Protein AF-A0A8S8YXC1-F1 (afdb_monomer)

pLDDT: mean 85.03, std 10.61, range [34.72, 96.75]

Secondary structure (DSSP, 8-state):
-THHHHHHHHHHHHHHHHHHHHIIIIIHHHHHHHHHHHH----TT----HHHHHHHHHHHHHHHHHHHHHHHHHHHHS-HHHHHTT--S-----HHHHHHHTTS-HHHHHHHHHHHTSHHHHHHHHHHHHHHHHHHHHHHHHHHHHHHHHH-S----SEEEE--TT-HHHHHHHHHHHT-EEEEEEEEEEEETT---EEEEEEES---SSTTSSS---EEEE-PPPTT-SS-EEEEEHHHHHHHT--TT-EEEEEETTEEEEEEEEEEE---SS-EEEEEHHHHHHHHT---SEEEEE-----

Mean predicted aligned error: 13.14 Å

Radius of gyration: 33.7 Å; Cα contacts (8 Å, |Δi|>4): 412; chains: 1; bounding box: 75×50×88 Å

Sequence (303 aa):
MPGFILAPVAIGLVGSAIGIILGTAFGGPAMVAMYEDIIGIPAIGFSTEPSLILQNLGIAMVVVLIAGIKPAYEASTIQPLDILRGQNEVRLSSRGIQRLTSRLPTTVGLTVRSSVRKPMRLVFTFFAVGLSMLIFGTMSMMMDSMGNLVSGANQNWDAQVNVPFGGEGEVIEWAEENGADFETMLVFPGNAEGDTRQFLAYGLDVISTGDDAMIPIDLSEGQLPTLGADTPNVLVDEGTMLFLEWEVGQKQTVMFGPFSLEVEISGVTSGEVTRTIYFHRSDLSDAIGLEATSVLLTLARGN

Nearest PDB structures (foldseek):
  5udf-assembly1_B  TM=7.410E-01  e=3.995E-07  Acinetobacter baumannii
  5udf-assembly1_C  TM=7.264E-01  e=2.196E-06  Acinetobacter baumannii
  5udf-assembly1_D  TM=6.898E-01  e=2.066E-06  Acinetobacter baumannii
  7wvr-assembly1_A  TM=5.574E-01  e=1.334E-01  Evansstolkia leycettana
  8ooi-assembly1_A  TM=4.677E-01  e=7.792E-01  Homo sapiens

Solvent-accessible surface area (backbone atoms only — not comparable to full-atom values): 16994 Å² total; per-residue (Å²): 120,68,68,57,55,49,53,29,49,53,54,32,51,55,53,43,52,52,49,50,51,48,39,63,72,46,48,50,57,52,53,50,54,52,49,28,70,74,69,70,55,83,79,85,77,88,72,85,60,67,66,59,55,52,51,53,47,52,53,51,42,52,52,34,41,53,65,39,37,50,59,52,53,57,61,71,70,60,57,73,68,54,62,75,64,69,59,79,63,73,79,76,76,47,71,63,59,55,62,67,32,70,80,43,60,70,71,59,27,52,50,55,57,59,48,60,63,42,50,71,62,48,50,52,53,51,49,53,51,51,51,51,52,47,52,51,52,52,50,53,52,49,50,53,55,45,46,58,65,72,64,45,65,78,61,60,49,74,45,75,47,79,34,58,85,86,45,57,62,66,55,50,53,52,29,61,76,67,65,26,53,73,49,58,28,28,69,46,70,26,25,46,69,96,49,87,62,70,29,40,34,36,13,31,79,54,86,33,72,47,93,87,13,52,61,33,47,51,73,73,45,77,47,82,60,59,87,88,44,100,53,45,28,25,36,34,21,57,64,47,32,65,75,69,72,56,56,77,75,40,75,46,50,38,29,48,85,94,35,74,46,67,34,29,28,35,19,30,31,55,84,71,92,60,50,38,34,42,35,47,23,68,63,50,18,73,63,74,75,50,81,40,34,30,39,38,27,34,67,64,77,78,130

Foldseek 3Di:
DVVLQVVLQVVLVVVLVVVLCCCVVPVQVVVQVVCCVVVVDHDPDDDDDVVVSVVVSVVSSVVSNCVRNVVVVVVVPDDPVCVVVVPPQPPPPPVVLVVVLVPDPPVVSVVSVVLVSCVVVNVVVCVVVVVVVVVVVVVVVVVVVVCCLVCFQPALFDDKDFADFPRVVVVVVVCVVQVKDKWFKAWAWKDFVPDPDIFIEIATQDAACDSPGSGHFAFPDFDDWDPPDPAWEKEWEPVCCVVVVHDQQDWTWMGRPPWIGIYGHRGYTPRDPTTYMYTHQVRVCVGPVTNGRMMTIHHDPDD

Structure (mmCIF, N/CA/C/O backbone):
data_AF-A0A8S8YXC1-F1
#
_entry.id   AF-A0A8S8YXC1-F1
#
loop_
_atom_site.group_PDB
_atom_site.id
_atom_site.type_symbol
_atom_site.label_atom_id
_atom_site.label_alt_id
_atom_site.label_comp_id
_atom_site.label_asym_id
_atom_site.label_entity_id
_atom_site.label_seq_id
_atom_site.pdbx_PDB_ins_code
_atom_site.Cartn_x
_atom_site.Cartn_y
_atom_site.Cartn_z
_atom_site.occupancy
_atom_site.B_iso_or_equiv
_atom_site.auth_seq_id
_atom_site.auth_comp_id
_atom_site.auth_asym_id
_atom_site.auth_atom_id
_atom_site.pdbx_PDB_model_num
ATOM 1 N N . MET A 1 1 ? 19.234 16.628 -54.706 1.00 55.28 1 MET A N 1
ATOM 2 C CA . MET A 1 1 ? 18.521 17.011 -53.467 1.00 55.28 1 MET A CA 1
ATOM 3 C C . MET A 1 1 ? 17.188 16.282 -53.237 1.00 55.28 1 MET A C 1
ATOM 5 O O . MET A 1 1 ? 17.043 15.784 -52.130 1.00 55.28 1 MET A O 1
ATOM 9 N N . PRO A 1 2 ? 16.238 16.134 -54.191 1.00 63.22 2 PRO A N 1
ATOM 10 C CA . PRO A 1 2 ? 14.901 15.596 -53.869 1.00 63.22 2 PRO A CA 1
ATOM 11 C C . PRO A 1 2 ? 14.879 14.108 -53.465 1.00 63.22 2 PRO A C 1
ATOM 13 O O . PRO A 1 2 ? 14.105 13.724 -52.593 1.00 63.22 2 PRO A O 1
ATOM 16 N N . GLY A 1 3 ? 15.769 13.276 -54.019 1.00 65.50 3 GLY A N 1
ATOM 17 C CA . GLY A 1 3 ? 15.809 11.838 -53.707 1.00 65.50 3 GLY A CA 1
ATOM 18 C C . GLY A 1 3 ? 16.153 11.498 -52.248 1.00 65.50 3 GLY A C 1
ATOM 19 O O . GLY A 1 3 ? 15.691 10.482 -51.739 1.00 65.50 3 GLY A O 1
ATOM 20 N N . PHE A 1 4 ? 16.900 12.364 -51.551 1.00 72.75 4 PHE A N 1
ATOM 21 C CA . PHE A 1 4 ? 17.319 12.131 -50.161 1.00 72.75 4 PHE A CA 1
ATOM 22 C C . PHE A 1 4 ? 16.195 12.328 -49.137 1.00 72.75 4 PHE A C 1
ATOM 24 O O . PHE A 1 4 ? 16.273 11.788 -48.041 1.00 72.75 4 PHE A O 1
ATOM 31 N N . ILE A 1 5 ? 15.149 13.075 -49.496 1.00 78.88 5 ILE A N 1
ATOM 32 C CA . ILE A 1 5 ? 13.961 13.277 -48.654 1.00 78.88 5 ILE A CA 1
ATOM 33 C C . ILE A 1 5 ? 12.855 12.302 -49.071 1.00 78.88 5 ILE A C 1
ATOM 35 O O . ILE A 1 5 ? 12.144 11.770 -48.223 1.00 78.88 5 ILE A O 1
ATOM 39 N N . LEU A 1 6 ? 12.744 12.004 -50.370 1.00 84.25 6 LEU A N 1
ATOM 40 C CA . LEU A 1 6 ? 11.699 11.128 -50.898 1.00 84.25 6 LEU A CA 1
ATOM 41 C C . LEU A 1 6 ? 11.817 9.682 -50.384 1.00 84.25 6 LEU A C 1
ATOM 43 O O . LEU A 1 6 ? 10.805 9.065 -50.058 1.00 84.25 6 LEU A O 1
ATOM 47 N N . ALA A 1 7 ? 13.039 9.144 -50.286 1.00 84.44 7 ALA A N 1
ATOM 48 C CA . ALA A 1 7 ? 13.247 7.760 -49.861 1.00 84.44 7 ALA A CA 1
ATOM 49 C C . ALA A 1 7 ? 12.875 7.510 -48.380 1.00 84.44 7 ALA A C 1
ATOM 51 O O . ALA A 1 7 ? 12.108 6.579 -48.130 1.00 84.44 7 ALA A O 1
ATOM 52 N N . PRO A 1 8 ? 13.306 8.333 -47.399 1.00 86.50 8 PRO A N 1
ATOM 53 C CA . PRO A 1 8 ? 12.852 8.195 -46.012 1.00 86.50 8 PRO A CA 1
ATOM 54 C C . PRO A 1 8 ? 11.341 8.377 -45.847 1.00 86.50 8 PRO A C 1
ATOM 56 O O . PRO A 1 8 ? 10.731 7.661 -45.061 1.00 86.50 8 PRO A O 1
ATOM 59 N N . VAL A 1 9 ? 10.717 9.281 -46.612 1.00 88.38 9 VAL A N 1
ATOM 60 C CA . VAL A 1 9 ? 9.255 9.466 -46.585 1.00 88.38 9 VAL A CA 1
ATOM 61 C C . VAL A 1 9 ? 8.533 8.211 -47.069 1.00 88.38 9 VAL A C 1
ATOM 63 O O . VAL A 1 9 ? 7.617 7.744 -46.400 1.00 88.38 9 VAL A O 1
ATOM 66 N N . ALA A 1 10 ? 8.953 7.637 -48.199 1.00 89.62 10 ALA A N 1
ATOM 67 C CA . ALA A 1 10 ? 8.334 6.428 -48.737 1.00 89.62 10 ALA A CA 1
ATOM 68 C C . ALA A 1 10 ? 8.479 5.236 -47.776 1.00 89.62 10 ALA A C 1
ATOM 70 O O . ALA A 1 10 ? 7.501 4.544 -47.496 1.00 89.62 10 ALA A O 1
ATOM 71 N N . ILE A 1 11 ? 9.678 5.032 -47.222 1.00 87.44 11 ILE A N 1
ATOM 72 C CA . ILE A 1 11 ? 9.943 3.965 -46.247 1.00 87.44 11 ILE A CA 1
ATOM 73 C C . ILE A 1 11 ? 9.129 4.189 -44.965 1.00 87.44 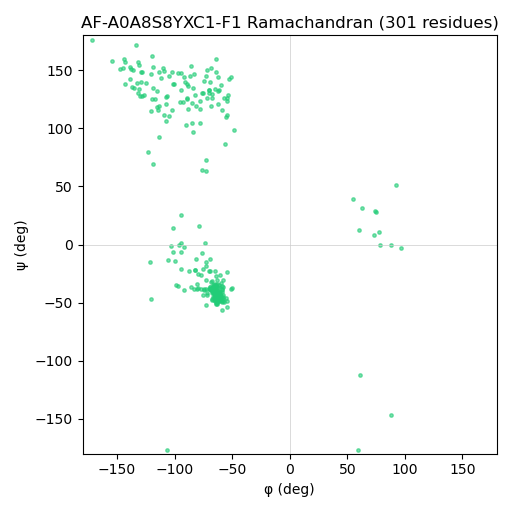11 ILE A C 1
ATOM 75 O O . ILE A 1 11 ? 8.523 3.249 -44.454 1.00 87.44 11 ILE A O 1
ATOM 79 N N . GLY A 1 12 ? 9.075 5.428 -44.470 1.00 89.44 12 GLY A N 1
ATOM 80 C CA . GLY A 1 12 ? 8.319 5.794 -43.274 1.00 89.44 12 GLY A CA 1
ATOM 81 C C . GLY A 1 12 ? 6.818 5.576 -43.434 1.00 89.44 12 GLY A C 1
ATOM 82 O O . GLY A 1 12 ? 6.195 5.010 -42.540 1.00 89.44 12 GLY A O 1
ATOM 83 N N . LEU A 1 13 ? 6.244 5.944 -44.583 1.00 90.50 13 LEU A N 1
ATOM 84 C CA . LEU A 1 13 ? 4.822 5.737 -44.868 1.00 90.50 13 LEU A CA 1
ATOM 85 C C . LEU A 1 13 ? 4.464 4.254 -44.948 1.00 90.50 13 LEU A C 1
ATOM 87 O O . LEU A 1 13 ? 3.493 3.830 -44.328 1.00 90.50 13 LEU A O 1
ATOM 91 N N . VAL A 1 14 ? 5.260 3.456 -45.665 1.00 92.75 14 VAL A N 1
ATOM 92 C CA . VAL A 1 14 ? 5.020 2.009 -45.783 1.00 92.75 14 VAL A CA 1
ATOM 93 C C . VAL A 1 14 ? 5.174 1.323 -44.425 1.00 92.75 14 VAL A C 1
ATOM 95 O O . VAL A 1 14 ? 4.303 0.554 -44.024 1.00 92.75 14 VAL A O 1
ATOM 98 N N . GLY A 1 15 ? 6.241 1.634 -43.685 1.00 89.62 15 GLY A N 1
ATOM 99 C CA . GLY A 1 15 ? 6.476 1.070 -42.356 1.00 89.62 15 GLY A CA 1
ATOM 100 C C . GLY A 1 15 ? 5.388 1.453 -41.353 1.00 89.62 15 GLY A C 1
ATOM 101 O O . GLY A 1 15 ? 4.902 0.596 -40.620 1.00 89.62 15 GLY A O 1
ATOM 102 N N . SER A 1 16 ? 4.951 2.714 -41.363 1.00 90.50 16 SER A N 1
ATOM 103 C CA . SER A 1 16 ? 3.891 3.191 -40.469 1.00 90.50 16 SER A CA 1
ATOM 104 C C . SER A 1 16 ? 2.534 2.588 -40.825 1.00 90.50 16 SER A C 1
ATOM 106 O O . SER A 1 16 ? 1.796 2.212 -39.924 1.00 90.50 16 SER A O 1
ATOM 108 N N . ALA A 1 17 ? 2.211 2.424 -42.113 1.00 90.31 17 ALA A N 1
ATOM 109 C CA . ALA A 1 17 ? 0.975 1.763 -42.534 1.00 90.31 17 ALA A CA 1
ATOM 110 C C . ALA A 1 17 ? 0.911 0.313 -42.032 1.00 90.31 17 ALA A C 1
ATOM 112 O O . ALA A 1 17 ? -0.095 -0.097 -41.455 1.00 90.31 17 ALA A O 1
ATOM 113 N N . ILE A 1 18 ? 2.006 -0.440 -42.179 1.00 92.44 18 ILE A N 1
ATOM 114 C CA . ILE A 1 18 ? 2.108 -1.809 -41.656 1.00 92.44 18 ILE A CA 1
ATOM 115 C C . ILE A 1 18 ? 2.006 -1.809 -40.125 1.00 92.44 18 ILE A C 1
ATOM 117 O O . ILE A 1 18 ? 1.263 -2.610 -39.561 1.00 92.44 18 ILE A O 1
ATOM 121 N N . GLY A 1 19 ? 2.710 -0.896 -39.451 1.00 89.56 19 GLY A N 1
ATOM 122 C CA . GLY A 1 19 ? 2.688 -0.775 -37.993 1.00 89.56 19 GLY A CA 1
ATOM 123 C C . GLY A 1 19 ? 1.302 -0.451 -37.436 1.00 89.56 19 GLY A C 1
ATOM 124 O O . GLY A 1 19 ? 0.896 -1.052 -36.446 1.00 89.56 19 GLY A O 1
ATOM 125 N N . ILE A 1 20 ? 0.548 0.434 -38.094 1.00 90.31 20 ILE A N 1
ATOM 126 C CA . ILE A 1 20 ? -0.833 0.758 -37.713 1.00 90.31 20 ILE A CA 1
ATOM 127 C C . ILE A 1 20 ? -1.719 -0.472 -37.863 1.00 90.31 20 ILE A C 1
ATOM 129 O O . ILE A 1 20 ? -2.438 -0.793 -36.927 1.00 90.31 20 ILE A O 1
ATOM 133 N N . ILE A 1 21 ? -1.643 -1.177 -38.996 1.00 89.81 21 ILE A N 1
ATOM 134 C CA . ILE A 1 21 ? -2.453 -2.380 -39.232 1.00 89.81 21 ILE A CA 1
ATOM 135 C C . ILE A 1 21 ? -2.164 -3.438 -38.165 1.00 89.81 21 ILE A C 1
ATOM 137 O O . ILE A 1 21 ? -3.092 -3.972 -37.568 1.00 89.81 21 ILE A O 1
ATOM 141 N N . LEU A 1 22 ? -0.890 -3.724 -37.888 1.00 90.00 22 LEU A N 1
ATOM 142 C CA . LEU A 1 22 ? -0.521 -4.712 -36.873 1.00 90.00 22 LEU A CA 1
ATOM 143 C C . LEU A 1 22 ? -0.912 -4.261 -35.459 1.00 90.00 22 LEU A C 1
ATOM 145 O O . LEU A 1 22 ? -1.397 -5.066 -34.665 1.00 90.00 22 LEU A O 1
ATOM 149 N N . GLY A 1 23 ? -0.738 -2.976 -35.153 1.00 86.88 23 GLY A N 1
ATOM 150 C CA . GLY A 1 23 ? -1.069 -2.399 -33.855 1.00 86.88 23 GLY A CA 1
ATOM 151 C C . GLY A 1 23 ? -2.567 -2.411 -33.563 1.00 86.88 23 GLY A C 1
ATOM 152 O O . GLY A 1 23 ? -2.960 -2.804 -32.471 1.00 86.88 23 GLY A O 1
ATOM 153 N N . THR A 1 24 ? -3.411 -2.033 -34.524 1.00 85.19 24 THR A N 1
ATOM 154 C CA . THR A 1 24 ? -4.868 -1.981 -34.325 1.00 85.19 24 THR A CA 1
ATOM 155 C C . THR A 1 24 ? -5.528 -3.348 -34.450 1.00 85.19 24 THR A C 1
ATOM 157 O O . THR A 1 24 ? -6.436 -3.647 -33.680 1.00 85.19 24 THR A O 1
ATOM 160 N N . ALA A 1 25 ? -5.080 -4.189 -35.388 1.00 85.62 25 ALA A N 1
ATOM 161 C CA . ALA A 1 25 ? -5.719 -5.477 -35.643 1.00 85.62 25 ALA A CA 1
ATOM 162 C C . ALA A 1 25 ? -5.297 -6.568 -34.651 1.00 85.62 25 ALA A C 1
ATOM 164 O O . ALA A 1 25 ? -6.108 -7.429 -34.327 1.00 85.62 25 ALA A O 1
ATOM 165 N N . PHE A 1 26 ? -4.046 -6.543 -34.174 1.00 87.00 26 PHE A N 1
ATOM 166 C CA . PHE A 1 26 ? -3.508 -7.591 -33.298 1.00 87.00 26 PHE A CA 1
ATOM 167 C C . PHE A 1 26 ? -3.041 -7.049 -31.949 1.00 87.00 26 PHE A C 1
ATOM 169 O O . PHE A 1 26 ? -3.391 -7.616 -30.920 1.00 87.00 26 PHE A O 1
ATOM 176 N N . GLY A 1 27 ? -2.275 -5.954 -31.938 1.00 84.25 27 GLY A N 1
ATOM 177 C CA . GLY A 1 27 ? -1.674 -5.422 -30.710 1.00 84.25 27 GLY A CA 1
ATOM 178 C C . GLY A 1 27 ? -2.706 -4.972 -29.676 1.00 84.25 27 GLY A C 1
ATOM 179 O O . GLY A 1 27 ? -2.662 -5.402 -28.529 1.00 84.25 27 GLY A O 1
ATOM 180 N N . GLY A 1 28 ? -3.659 -4.139 -30.091 1.00 83.75 28 GLY A N 1
ATOM 181 C CA . GLY A 1 28 ? -4.726 -3.628 -29.234 1.00 83.75 28 GLY A CA 1
ATOM 182 C C . GLY A 1 28 ? -5.586 -4.739 -28.622 1.00 83.75 28 GLY A C 1
ATOM 183 O O . GLY A 1 28 ? -5.640 -4.835 -27.397 1.00 83.75 28 GLY A O 1
ATOM 184 N N . PRO A 1 29 ? -6.195 -5.619 -29.440 1.00 85.50 29 PRO A N 1
ATOM 185 C CA . PRO A 1 29 ? -6.999 -6.729 -28.933 1.00 85.50 29 PRO A CA 1
ATOM 186 C C . PRO A 1 29 ? -6.221 -7.688 -28.024 1.00 85.50 29 PRO A C 1
ATOM 188 O O . PRO A 1 29 ? -6.759 -8.129 -27.015 1.00 85.50 29 PRO A O 1
ATOM 191 N N . ALA A 1 30 ? -4.952 -7.979 -28.334 1.00 86.56 30 ALA A N 1
ATOM 192 C CA . ALA A 1 30 ? -4.127 -8.856 -27.502 1.00 86.56 30 ALA A CA 1
ATOM 193 C C . ALA A 1 30 ? -3.829 -8.249 -26.123 1.00 86.56 30 ALA A C 1
ATOM 195 O O . ALA A 1 30 ? -3.874 -8.959 -25.122 1.00 86.56 30 ALA A O 1
ATOM 196 N N . MET A 1 31 ? -3.557 -6.941 -26.058 1.00 83.88 31 MET A N 1
ATOM 197 C CA . MET A 1 31 ? -3.341 -6.255 -24.782 1.00 83.88 31 MET A CA 1
ATOM 198 C C . MET A 1 31 ? -4.609 -6.243 -23.932 1.00 83.88 31 MET A C 1
ATOM 200 O O . MET A 1 31 ? -4.533 -6.492 -22.735 1.00 83.88 31 MET A O 1
ATOM 204 N N . VAL A 1 32 ? -5.771 -5.993 -24.540 1.00 85.00 32 VAL A N 1
ATOM 205 C CA . VAL A 1 32 ? -7.051 -6.041 -23.821 1.00 85.00 32 VAL A CA 1
ATOM 206 C C . VAL A 1 32 ? -7.319 -7.440 -23.284 1.00 85.00 32 VAL A C 1
ATOM 208 O O . VAL A 1 32 ? -7.588 -7.569 -22.099 1.00 85.00 32 VAL A O 1
ATOM 211 N N . ALA A 1 33 ? -7.152 -8.477 -24.106 1.00 85.31 33 ALA A N 1
ATOM 212 C CA . ALA A 1 33 ? -7.335 -9.860 -23.670 1.00 85.31 33 ALA A CA 1
ATOM 213 C C . ALA A 1 33 ? -6.402 -10.234 -22.503 1.00 85.31 33 ALA A C 1
ATOM 215 O O . ALA A 1 33 ? -6.823 -10.899 -21.564 1.00 85.31 33 ALA A O 1
ATOM 216 N N . MET A 1 34 ? -5.149 -9.767 -22.527 1.00 85.44 34 MET A N 1
ATOM 217 C CA . MET A 1 34 ? -4.217 -9.953 -21.411 1.00 85.44 34 MET A CA 1
ATOM 218 C C . MET A 1 34 ? -4.702 -9.253 -20.132 1.00 85.44 34 MET A C 1
ATOM 220 O O . MET A 1 34 ? -4.611 -9.826 -19.051 1.00 85.44 34 MET A O 1
ATOM 224 N N . TYR A 1 35 ? -5.213 -8.023 -20.231 1.00 80.56 35 TYR A N 1
ATOM 225 C CA . TYR A 1 35 ? -5.754 -7.311 -19.069 1.00 80.56 35 TYR A CA 1
ATOM 226 C C . TYR A 1 35 ? -7.035 -7.954 -18.531 1.00 80.56 35 TYR A C 1
ATOM 228 O O . TYR A 1 35 ? -7.199 -8.022 -17.317 1.00 80.56 35 TYR A O 1
ATOM 236 N N . GLU A 1 36 ? -7.916 -8.439 -19.406 1.00 85.19 36 GLU A N 1
ATOM 237 C CA . GLU A 1 36 ? -9.127 -9.169 -19.018 1.00 85.19 36 GLU A CA 1
ATOM 238 C C . GLU A 1 36 ? -8.790 -10.452 -18.252 1.00 85.19 36 GLU A C 1
ATOM 240 O O . GLU A 1 36 ? -9.428 -10.730 -17.241 1.00 85.19 36 GLU A O 1
ATOM 245 N N . ASP A 1 37 ? -7.765 -11.192 -18.686 1.00 84.88 37 ASP A N 1
ATOM 246 C CA . ASP A 1 37 ? -7.301 -12.416 -18.019 1.00 84.88 37 ASP A CA 1
ATOM 247 C C . ASP A 1 37 ? -6.712 -12.131 -16.627 1.00 84.88 37 ASP A C 1
ATOM 249 O O . ASP A 1 37 ? -6.978 -12.851 -15.669 1.00 84.88 37 ASP A O 1
ATOM 253 N N . ILE A 1 38 ? -5.956 -11.037 -16.488 1.00 78.88 38 ILE A N 1
ATOM 254 C CA . ILE A 1 38 ? -5.323 -10.660 -15.214 1.00 78.88 38 ILE A CA 1
ATOM 255 C C . ILE A 1 38 ? -6.334 -10.069 -14.221 1.00 78.88 38 ILE A C 1
ATOM 257 O O . ILE A 1 38 ? -6.269 -10.365 -13.031 1.00 78.88 38 ILE A O 1
ATOM 261 N N . ILE A 1 39 ? -7.227 -9.189 -14.682 1.00 77.69 39 ILE A N 1
ATOM 262 C CA . ILE A 1 39 ? -8.118 -8.397 -13.815 1.00 77.69 39 ILE A CA 1
ATOM 263 C C . ILE A 1 39 ? -9.488 -9.074 -13.636 1.00 77.69 39 ILE A C 1
ATOM 265 O O . ILE A 1 39 ? -10.199 -8.780 -12.678 1.00 77.69 39 ILE A O 1
ATOM 269 N N . GLY A 1 40 ? -9.886 -9.977 -14.537 1.00 74.31 40 GLY A N 1
ATOM 270 C CA . GLY A 1 40 ? -11.167 -10.691 -14.473 1.00 74.31 40 GLY A CA 1
ATOM 271 C C . GLY A 1 40 ? -12.395 -9.835 -14.813 1.00 74.31 40 GLY A C 1
ATOM 272 O O . GLY A 1 40 ? -13.526 -10.294 -14.655 1.00 74.31 40 GLY A O 1
ATOM 273 N N . ILE A 1 41 ? -12.199 -8.597 -15.283 1.00 76.94 41 ILE A N 1
ATOM 274 C CA . ILE A 1 41 ? -13.273 -7.676 -15.677 1.00 76.94 41 ILE A CA 1
ATOM 275 C C . ILE A 1 41 ? -13.295 -7.563 -17.210 1.00 76.94 41 ILE A C 1
ATOM 277 O O . ILE A 1 41 ? -12.296 -7.127 -17.786 1.00 76.94 41 ILE A O 1
ATOM 281 N N . PRO A 1 42 ? -14.413 -7.897 -17.886 1.00 76.56 42 PRO A N 1
ATOM 282 C CA . PRO A 1 42 ? -14.503 -7.819 -19.342 1.00 76.56 42 PRO A CA 1
ATOM 283 C C . PRO A 1 42 ? -14.524 -6.362 -19.827 1.00 76.56 42 PRO A C 1
ATOM 285 O O . PRO A 1 42 ? -15.327 -5.546 -19.362 1.00 76.56 42 PRO A O 1
ATOM 288 N N . ALA A 1 43 ? -13.681 -6.029 -20.805 1.00 70.31 43 ALA A N 1
ATOM 289 C CA . ALA A 1 43 ? -13.602 -4.699 -21.393 1.00 70.31 43 ALA A CA 1
ATOM 290 C C . ALA A 1 43 ? -14.667 -4.542 -22.489 1.00 70.31 43 ALA A C 1
ATOM 292 O O . ALA A 1 43 ? -14.496 -4.912 -23.653 1.00 70.31 43 ALA A O 1
ATOM 293 N N . ILE A 1 44 ? -15.806 -3.955 -22.127 1.00 71.56 44 ILE A N 1
ATOM 294 C CA . ILE A 1 44 ? -16.891 -3.703 -23.077 1.00 71.56 44 ILE A CA 1
ATOM 295 C C . ILE A 1 44 ? -16.544 -2.474 -23.932 1.00 71.56 44 ILE A C 1
ATOM 297 O O . ILE A 1 44 ? -16.462 -1.359 -23.425 1.00 71.56 44 ILE A O 1
ATOM 301 N N . GLY A 1 45 ? -16.395 -2.670 -25.246 1.00 67.31 45 GLY A N 1
ATOM 302 C CA . GLY A 1 45 ? -16.288 -1.570 -26.214 1.00 67.31 45 GLY A CA 1
ATOM 303 C C . GLY A 1 45 ? -14.862 -1.112 -26.531 1.00 67.31 45 GLY A C 1
ATOM 304 O O . GLY A 1 45 ? -14.583 0.085 -26.512 1.00 67.31 45 GLY A O 1
ATOM 305 N N . PHE A 1 46 ? -13.962 -2.040 -26.876 1.00 70.94 46 PHE A N 1
ATOM 306 C CA . PHE A 1 46 ? -12.634 -1.675 -27.373 1.00 70.94 46 PHE A CA 1
ATOM 307 C C . PHE A 1 46 ? -12.726 -0.817 -28.644 1.00 70.94 46 PHE A C 1
ATOM 309 O O . PHE A 1 46 ? -13.153 -1.276 -29.706 1.00 70.94 46 PHE A O 1
ATOM 316 N N . SER A 1 47 ? -12.266 0.427 -28.546 1.00 76.38 47 SER A N 1
ATOM 317 C CA . SER A 1 47 ? -12.075 1.313 -29.689 1.00 76.38 47 SER A CA 1
ATOM 318 C C . SER A 1 47 ? -10.683 1.918 -29.634 1.00 76.38 47 SER A C 1
ATOM 320 O O . SER A 1 47 ? -10.298 2.504 -28.623 1.00 76.38 47 SER A O 1
ATOM 322 N N . THR A 1 48 ? -9.926 1.812 -30.724 1.00 78.88 48 THR A N 1
ATOM 323 C CA . THR A 1 48 ? -8.666 2.549 -30.842 1.00 78.88 48 THR A CA 1
ATOM 324 C C . THR A 1 48 ? -8.960 3.979 -31.273 1.00 78.88 48 THR A C 1
ATOM 326 O O . THR A 1 48 ? -9.517 4.201 -32.349 1.00 78.88 48 THR A O 1
ATOM 329 N N . GLU A 1 49 ? -8.583 4.952 -30.446 1.00 85.31 49 GLU A N 1
ATOM 330 C CA . GLU A 1 49 ? -8.830 6.359 -30.745 1.00 85.31 49 GLU A CA 1
ATOM 331 C C . GLU A 1 49 ? -7.985 6.824 -31.952 1.00 85.31 49 GLU A C 1
ATOM 333 O O . GLU A 1 49 ? -6.755 6.678 -31.940 1.00 85.31 49 GLU A O 1
ATOM 338 N N . PRO A 1 50 ? -8.594 7.404 -33.008 1.00 86.75 50 PRO A N 1
ATOM 339 C CA . PRO A 1 50 ? -7.857 7.838 -34.198 1.00 86.75 50 PRO A CA 1
ATOM 340 C C . PRO A 1 50 ? -6.787 8.905 -33.919 1.00 86.75 50 PRO A C 1
ATOM 342 O O . PRO A 1 50 ? -5.799 8.996 -34.650 1.00 86.75 50 PRO A O 1
ATOM 345 N N . SER A 1 51 ? -6.967 9.698 -32.858 1.00 89.50 51 SER A N 1
ATOM 346 C CA . SER A 1 51 ? -6.024 10.729 -32.407 1.00 89.50 51 SER A CA 1
ATOM 347 C C . SER A 1 51 ? -4.662 10.127 -32.034 1.00 89.50 51 SER A C 1
ATOM 349 O O . SER A 1 51 ? -3.626 10.601 -32.507 1.00 89.50 51 SER A O 1
ATOM 351 N N . LEU A 1 52 ? -4.659 9.023 -31.280 1.00 87.81 52 LEU A N 1
ATOM 352 C CA . LEU A 1 52 ? -3.454 8.307 -30.850 1.00 87.81 52 LEU A CA 1
ATOM 353 C C . LEU A 1 52 ? -2.719 7.662 -32.027 1.00 87.81 52 LEU A C 1
ATOM 355 O O . LEU A 1 52 ? -1.489 7.697 -32.096 1.00 87.81 52 LEU A O 1
ATOM 359 N N . ILE A 1 53 ? -3.465 7.116 -32.992 1.00 89.56 53 ILE A N 1
ATOM 360 C CA . ILE A 1 53 ? -2.892 6.547 -34.220 1.00 89.56 53 ILE A CA 1
ATOM 361 C C . ILE A 1 53 ? -2.148 7.634 -35.002 1.00 89.56 53 ILE A C 1
ATOM 363 O O . ILE A 1 53 ? -1.006 7.432 -35.423 1.00 89.56 53 ILE A O 1
ATOM 367 N N . LEU A 1 54 ? -2.776 8.800 -35.176 1.00 91.25 54 LEU A N 1
ATOM 368 C CA . LEU A 1 54 ? -2.190 9.908 -35.926 1.00 91.25 54 LEU A CA 1
ATOM 369 C C . LEU A 1 54 ? -0.968 10.501 -35.213 1.00 91.25 54 LEU A C 1
ATOM 371 O O . LEU A 1 54 ? 0.028 10.821 -35.865 1.00 91.25 54 LEU A O 1
ATOM 375 N N . GLN A 1 55 ? -1.009 10.598 -33.883 1.00 91.44 55 GLN A N 1
ATOM 376 C CA . GLN A 1 55 ? 0.127 11.037 -33.074 1.00 91.44 55 GLN A CA 1
ATOM 377 C C . GLN A 1 55 ? 1.316 10.076 -33.206 1.00 91.44 55 GLN A C 1
ATOM 379 O O . GLN A 1 55 ? 2.434 10.520 -33.476 1.00 91.44 55 GLN A O 1
ATOM 384 N N . ASN A 1 56 ? 1.078 8.766 -33.093 1.00 89.00 56 ASN A N 1
ATOM 385 C CA . ASN A 1 56 ? 2.118 7.749 -33.263 1.00 89.00 56 ASN A CA 1
ATOM 386 C C . ASN A 1 56 ? 2.717 7.772 -34.672 1.00 89.00 56 ASN A C 1
ATOM 388 O O . ASN A 1 56 ? 3.938 7.703 -34.820 1.00 89.00 56 ASN A O 1
ATOM 392 N N . LEU A 1 57 ? 1.884 7.937 -35.703 1.00 91.75 57 LEU A N 1
ATOM 393 C CA . LEU A 1 57 ? 2.350 8.113 -37.077 1.00 91.75 57 LEU A CA 1
ATOM 394 C C . LEU A 1 57 ? 3.225 9.366 -37.215 1.00 91.75 57 LEU A C 1
ATOM 396 O O . LEU A 1 57 ? 4.290 9.304 -37.827 1.00 91.75 57 LEU A O 1
ATOM 400 N N . GLY A 1 58 ? 2.827 10.487 -36.611 1.00 92.00 58 GLY A N 1
ATOM 401 C CA . GLY A 1 58 ? 3.619 11.717 -36.599 1.00 92.00 58 GLY A CA 1
ATOM 402 C C . GLY A 1 58 ? 5.001 11.519 -35.972 1.00 92.00 58 GLY A C 1
ATOM 403 O O . GLY A 1 58 ? 6.013 11.869 -36.582 1.00 92.00 58 GLY A O 1
ATOM 404 N N . ILE A 1 59 ? 5.058 10.898 -34.791 1.00 91.50 59 ILE A N 1
ATOM 405 C CA . ILE A 1 59 ? 6.318 10.608 -34.088 1.00 91.50 59 ILE A CA 1
ATOM 406 C C . ILE A 1 59 ? 7.202 9.679 -34.929 1.00 91.50 59 ILE A C 1
ATOM 408 O O . ILE A 1 59 ? 8.381 9.973 -35.140 1.00 91.50 59 ILE A O 1
ATOM 412 N N . ALA A 1 60 ? 6.639 8.593 -35.465 1.00 90.44 60 ALA A N 1
ATOM 413 C CA . ALA A 1 60 ? 7.370 7.645 -36.302 1.00 90.44 60 ALA A CA 1
ATOM 414 C C . ALA A 1 60 ? 7.956 8.319 -37.552 1.00 90.44 60 ALA A C 1
ATOM 416 O O . ALA A 1 60 ? 9.134 8.134 -37.867 1.00 90.44 60 ALA A O 1
ATOM 417 N N . MET A 1 61 ? 7.174 9.164 -38.229 1.00 91.25 61 MET A N 1
ATOM 418 C CA . MET A 1 61 ? 7.627 9.898 -39.411 1.00 91.25 61 MET A CA 1
ATOM 419 C C . MET A 1 61 ? 8.758 10.876 -39.091 1.00 91.25 61 MET A C 1
ATOM 421 O O . MET A 1 61 ? 9.725 10.947 -39.849 1.00 91.25 61 MET A O 1
ATOM 425 N N . VAL A 1 62 ? 8.691 11.588 -37.962 1.00 92.12 62 VAL A N 1
ATOM 426 C CA . VAL A 1 62 ? 9.778 12.475 -37.513 1.00 92.12 62 VAL A CA 1
ATOM 427 C C . VAL A 1 62 ? 11.067 11.683 -37.295 1.00 92.12 62 VAL A C 1
ATOM 429 O O . VAL A 1 62 ? 12.124 12.080 -37.790 1.00 92.12 62 VAL A O 1
ATOM 432 N N . VAL A 1 63 ? 10.989 10.537 -36.616 1.00 89.88 63 VAL A N 1
ATOM 433 C CA . VAL A 1 63 ? 12.158 9.681 -36.357 1.00 89.88 63 VAL A CA 1
ATOM 434 C C . VAL A 1 63 ? 12.769 9.168 -37.661 1.00 89.88 63 VAL A C 1
ATOM 436 O O . VAL A 1 63 ? 13.981 9.283 -37.854 1.00 89.88 63 VAL A O 1
ATOM 439 N N . VAL A 1 64 ? 11.951 8.650 -38.583 1.00 90.12 64 VAL A N 1
ATOM 440 C CA . VAL A 1 64 ? 12.425 8.121 -39.874 1.00 90.12 64 VAL A CA 1
ATOM 441 C C . VAL A 1 64 ? 13.047 9.221 -40.733 1.00 90.12 64 VAL A C 1
ATOM 443 O O . VAL A 1 64 ? 14.097 9.004 -41.342 1.00 90.12 64 VAL A O 1
ATOM 446 N N . LEU A 1 65 ? 12.455 10.416 -40.756 1.00 89.69 65 LEU A N 1
ATOM 447 C CA . LEU A 1 65 ? 13.004 11.561 -41.482 1.00 89.69 65 LEU A CA 1
ATOM 448 C C . LEU A 1 65 ? 14.366 11.980 -40.932 1.00 89.69 65 LEU A C 1
ATOM 450 O O . LEU A 1 65 ? 15.311 12.125 -41.705 1.00 89.69 65 LEU A O 1
ATOM 454 N N . ILE A 1 66 ? 14.497 12.126 -39.612 1.00 88.19 66 ILE A N 1
ATOM 455 C CA . ILE A 1 66 ? 15.775 12.484 -38.979 1.00 88.19 66 ILE A CA 1
ATOM 456 C C . ILE A 1 66 ? 16.828 11.408 -39.269 1.00 88.19 66 ILE A C 1
ATOM 458 O O . ILE A 1 66 ? 17.954 11.731 -39.658 1.00 88.19 66 ILE A O 1
ATOM 462 N N . ALA A 1 67 ? 16.463 10.131 -39.131 1.00 85.25 67 ALA A N 1
ATOM 463 C CA . ALA A 1 67 ? 17.360 9.006 -39.371 1.00 85.25 67 ALA A CA 1
ATOM 464 C C . ALA A 1 67 ? 17.796 8.887 -40.841 1.00 85.25 67 ALA A C 1
ATOM 466 O O . ALA A 1 67 ? 18.935 8.509 -41.106 1.00 85.25 67 ALA A O 1
ATOM 467 N N . GLY A 1 68 ? 16.919 9.220 -41.791 1.00 85.12 68 GLY A N 1
ATOM 468 C CA . GLY A 1 68 ? 17.208 9.153 -43.224 1.00 85.12 68 GLY A CA 1
ATOM 469 C C . GLY A 1 68 ? 17.954 10.372 -43.772 1.00 85.12 68 GLY A C 1
ATOM 470 O O . GLY A 1 68 ? 18.849 10.226 -44.604 1.00 85.12 68 GLY A O 1
ATOM 471 N N . ILE A 1 69 ? 17.628 11.575 -43.293 1.00 86.12 69 ILE A N 1
ATOM 472 C CA . ILE A 1 69 ? 18.224 12.830 -43.778 1.00 86.12 69 ILE A CA 1
ATOM 473 C C . ILE A 1 69 ? 19.628 13.033 -43.206 1.00 86.12 69 ILE A C 1
ATOM 475 O O . ILE A 1 69 ? 20.514 13.493 -43.926 1.00 86.12 69 ILE A O 1
ATOM 479 N N . LYS A 1 70 ? 19.870 12.678 -41.939 1.00 82.69 70 LYS A N 1
ATOM 480 C CA . LYS A 1 70 ? 21.160 12.930 -41.280 1.00 82.69 70 LYS A CA 1
ATOM 481 C C . LYS A 1 70 ? 22.361 12.298 -42.017 1.00 82.69 70 LYS A C 1
ATOM 483 O O . LYS A 1 70 ? 23.302 13.037 -42.305 1.00 82.69 70 LYS A O 1
ATOM 488 N N . PRO A 1 71 ? 22.350 11.006 -42.404 1.00 77.88 71 PRO A N 1
ATOM 489 C CA . PRO A 1 71 ? 23.454 10.405 -43.158 1.00 77.88 71 PRO A CA 1
ATOM 490 C C . PRO A 1 71 ? 23.640 11.036 -44.541 1.00 77.88 71 PRO A C 1
ATOM 492 O O . PRO A 1 71 ? 24.766 11.177 -45.010 1.00 77.88 71 PRO A O 1
ATOM 495 N N . ALA A 1 72 ? 22.543 11.436 -45.192 1.00 81.69 72 ALA A N 1
ATOM 496 C CA . ALA A 1 72 ? 22.590 12.103 -46.490 1.00 81.69 72 ALA A CA 1
ATOM 497 C C . ALA A 1 72 ? 23.220 13.500 -46.389 1.00 81.69 72 ALA A C 1
ATOM 499 O O . ALA A 1 72 ? 24.013 13.889 -47.247 1.00 81.69 72 ALA A O 1
ATOM 500 N N . TYR A 1 73 ? 22.908 14.235 -45.320 1.00 80.50 73 TYR A N 1
ATOM 501 C CA . TYR A 1 73 ? 23.498 15.537 -45.039 1.00 80.50 73 TYR A CA 1
ATOM 502 C C . TYR A 1 73 ? 25.001 15.425 -44.751 1.00 80.50 73 TYR A C 1
ATOM 504 O O . TYR A 1 73 ? 25.797 16.130 -45.378 1.00 80.50 73 TYR A O 1
ATOM 512 N N . GLU A 1 74 ? 25.396 14.489 -43.883 1.00 78.50 74 GLU A N 1
ATOM 513 C CA . GLU A 1 74 ? 26.805 14.188 -43.596 1.00 78.50 74 GLU A CA 1
ATOM 514 C C . GLU A 1 74 ? 27.555 13.778 -44.875 1.00 78.50 74 GLU A C 1
ATOM 516 O O . GLU A 1 74 ? 28.633 14.294 -45.145 1.00 78.50 74 GLU A O 1
ATOM 521 N N . ALA A 1 75 ? 26.966 12.935 -45.729 1.00 78.19 75 ALA A N 1
ATOM 522 C CA . ALA A 1 75 ? 27.578 12.538 -46.998 1.00 78.19 75 ALA A CA 1
ATOM 523 C C . ALA A 1 75 ? 27.742 13.707 -47.986 1.00 78.19 75 ALA A C 1
ATOM 525 O O . ALA A 1 75 ? 28.718 13.746 -48.733 1.00 78.19 75 ALA A O 1
ATOM 526 N N . SER A 1 76 ? 26.813 14.669 -47.989 1.00 78.56 76 SER A N 1
ATOM 527 C CA . SER A 1 76 ? 26.847 15.821 -48.902 1.00 78.56 76 SER A CA 1
ATOM 528 C C . SER A 1 76 ? 27.928 16.856 -48.572 1.00 78.56 76 SER A C 1
ATOM 530 O O . SER A 1 76 ? 28.277 17.666 -49.428 1.00 78.56 76 SER A O 1
ATOM 532 N N . THR A 1 77 ? 28.456 16.833 -47.346 1.00 76.38 77 THR A N 1
ATOM 533 C CA . THR A 1 77 ? 29.430 17.815 -46.841 1.00 76.38 77 THR A CA 1
ATOM 534 C C . THR A 1 77 ? 30.876 17.307 -46.842 1.00 76.38 77 THR A C 1
ATOM 536 O O . THR A 1 77 ? 31.794 18.091 -46.600 1.00 76.38 77 THR A O 1
ATOM 539 N N . ILE A 1 78 ? 31.113 16.029 -47.159 1.00 78.38 78 ILE A N 1
ATOM 540 C CA . ILE A 1 78 ? 32.462 15.445 -47.238 1.00 78.38 78 ILE A CA 1
ATOM 541 C C . ILE A 1 78 ? 33.167 15.911 -48.522 1.00 78.38 78 ILE A C 1
ATOM 543 O O . ILE A 1 78 ? 32.620 15.801 -49.620 1.00 78.38 78 ILE A O 1
ATOM 547 N N . GLN A 1 79 ? 34.408 16.400 -48.410 1.00 76.75 79 GLN A N 1
ATOM 548 C CA . GLN A 1 79 ? 35.181 16.847 -49.571 1.00 76.75 79 GLN A CA 1
ATOM 549 C C . GLN A 1 79 ? 35.700 15.651 -50.398 1.00 76.75 79 GLN A C 1
ATOM 551 O O . GLN A 1 79 ? 36.189 14.673 -49.827 1.00 76.75 79 GLN A O 1
ATOM 556 N N . PRO A 1 80 ? 35.696 15.723 -51.746 1.00 66.75 80 PRO A N 1
ATOM 557 C CA . PRO A 1 80 ? 36.146 14.621 -52.609 1.00 66.75 80 PRO A CA 1
ATOM 558 C C . PRO A 1 80 ? 37.596 14.172 -52.353 1.00 66.75 80 PRO A C 1
ATOM 560 O O . PRO A 1 80 ? 37.929 12.997 -52.504 1.00 66.75 80 PRO A O 1
ATOM 563 N N . LEU A 1 81 ? 38.460 15.100 -51.927 1.00 68.38 81 LEU A N 1
ATOM 564 C CA . LEU A 1 81 ? 39.862 14.840 -51.583 1.00 68.38 81 LEU A CA 1
ATOM 565 C C . LEU A 1 81 ? 40.029 13.968 -50.329 1.00 68.38 81 LEU A C 1
ATOM 567 O O . LEU A 1 81 ? 40.974 13.179 -50.268 1.00 68.38 81 LEU A O 1
ATOM 571 N N . ASP A 1 82 ? 39.113 14.059 -49.364 1.00 67.75 82 ASP A N 1
ATOM 572 C CA . ASP A 1 82 ? 39.158 13.257 -48.134 1.00 67.75 82 ASP A CA 1
ATOM 573 C C . ASP A 1 82 ? 38.788 11.792 -48.404 1.00 67.75 82 ASP A C 1
ATOM 575 O O . ASP A 1 82 ? 39.338 10.873 -47.794 1.00 67.75 82 ASP A O 1
ATOM 579 N N . ILE A 1 83 ? 37.926 11.565 -49.398 1.00 64.06 83 ILE A N 1
ATOM 580 C CA . ILE A 1 83 ? 37.511 10.233 -49.856 1.00 64.06 83 ILE A CA 1
ATOM 581 C C . ILE A 1 83 ? 38.656 9.543 -50.615 1.00 64.06 83 ILE A C 1
ATOM 583 O O . ILE A 1 83 ? 38.949 8.373 -50.366 1.00 64.06 83 ILE A O 1
ATOM 587 N N . LEU A 1 84 ? 39.356 10.271 -51.494 1.00 68.50 84 LEU A N 1
ATOM 588 C CA . LEU A 1 84 ? 40.463 9.737 -52.305 1.00 68.50 84 LEU A CA 1
ATOM 589 C C . LEU A 1 84 ? 41.723 9.408 -51.490 1.00 68.50 84 LEU A C 1
ATOM 591 O O . LEU A 1 84 ? 42.526 8.576 -51.905 1.00 68.50 84 LEU A O 1
ATOM 595 N N . ARG A 1 85 ? 41.900 10.024 -50.316 1.00 62.97 85 ARG A N 1
ATOM 596 C CA . ARG A 1 85 ? 43.031 9.741 -49.418 1.00 62.97 85 ARG A CA 1
ATOM 597 C C . ARG A 1 85 ? 42.893 8.429 -48.643 1.00 62.97 85 ARG A C 1
ATOM 599 O O . ARG A 1 85 ? 43.836 8.052 -47.951 1.00 62.97 85 ARG A O 1
ATOM 606 N N . GLY A 1 86 ? 41.747 7.745 -48.709 1.00 59.50 86 GLY A N 1
ATOM 607 C CA . GLY A 1 86 ? 41.518 6.493 -47.976 1.00 59.50 86 GLY A CA 1
ATOM 608 C C . GLY A 1 86 ? 41.627 6.633 -46.449 1.00 59.50 86 GLY A C 1
ATOM 609 O O . GLY A 1 86 ? 41.686 5.632 -45.743 1.00 59.50 86 GLY A O 1
ATOM 610 N N . GLN A 1 87 ? 41.655 7.863 -45.917 1.00 52.56 87 GLN A N 1
ATOM 611 C CA . GLN A 1 87 ? 41.833 8.152 -44.489 1.00 52.56 87 GLN A CA 1
ATOM 612 C C . GLN A 1 87 ? 40.507 8.326 -43.738 1.00 52.56 87 GLN A C 1
ATOM 614 O O . GLN A 1 87 ? 40.468 8.944 -42.680 1.00 52.56 87 GLN A O 1
ATOM 619 N N . ASN A 1 88 ? 39.424 7.723 -44.233 1.00 52.34 88 ASN A N 1
ATOM 620 C CA . ASN A 1 88 ? 38.129 7.731 -43.547 1.00 52.34 88 ASN A CA 1
ATOM 621 C C . ASN A 1 88 ? 38.026 6.712 -42.395 1.00 52.34 88 ASN A C 1
ATOM 623 O O . ASN A 1 88 ? 36.940 6.427 -41.897 1.00 52.34 88 ASN A O 1
ATOM 627 N N . GLU A 1 89 ? 39.151 6.177 -41.919 1.00 52.41 89 GLU A N 1
ATOM 628 C CA . GLU A 1 89 ? 39.216 5.681 -40.552 1.00 52.41 89 GLU A CA 1
ATOM 629 C C . GLU A 1 89 ? 39.664 6.838 -39.674 1.00 52.41 89 GLU A C 1
ATOM 631 O O . GLU A 1 89 ? 40.850 7.166 -39.630 1.00 52.41 89 GLU A O 1
ATOM 636 N N . VAL A 1 90 ? 38.713 7.445 -38.959 1.00 53.16 90 VAL A N 1
ATOM 637 C CA . VAL A 1 90 ? 39.005 8.330 -37.831 1.00 53.16 90 VAL A CA 1
ATOM 638 C C . VAL A 1 90 ? 40.002 7.594 -36.935 1.00 53.16 90 VAL A C 1
ATOM 640 O O . VAL A 1 90 ? 39.641 6.703 -36.162 1.00 53.16 90 VAL A O 1
ATOM 643 N N . ARG A 1 91 ? 41.290 7.923 -37.072 1.00 51.97 91 ARG A N 1
ATOM 644 C CA . ARG A 1 91 ? 42.367 7.399 -36.235 1.00 51.97 91 ARG A CA 1
ATOM 645 C C . ARG A 1 91 ? 42.239 8.060 -34.869 1.00 51.97 91 ARG A C 1
ATOM 647 O O . ARG A 1 91 ? 43.075 8.857 -34.459 1.00 51.97 91 ARG A O 1
ATOM 654 N N . LEU A 1 92 ? 41.227 7.658 -34.109 1.00 52.31 92 LEU A N 1
ATOM 655 C CA . LEU A 1 92 ? 41.212 7.801 -32.658 1.00 52.31 92 LEU A CA 1
ATOM 656 C C . LEU A 1 92 ? 42.192 6.775 -32.073 1.00 52.31 92 LEU A C 1
ATOM 658 O O . LEU A 1 92 ? 41.839 5.864 -31.330 1.00 52.31 92 LEU A O 1
ATOM 662 N N . SER A 1 93 ? 43.473 6.926 -32.416 1.00 53.38 93 SER A N 1
ATOM 663 C CA . SER A 1 93 ? 44.579 6.344 -31.663 1.00 53.38 93 SER A CA 1
ATOM 664 C C . SER A 1 93 ? 44.778 7.196 -30.412 1.00 53.38 93 SER A C 1
ATOM 666 O O . SER A 1 93 ? 45.799 7.866 -30.249 1.00 53.38 93 SER A O 1
ATOM 668 N N . SER A 1 94 ? 43.778 7.216 -29.529 1.00 61.09 94 SER A N 1
ATOM 669 C CA . SER A 1 94 ? 43.946 7.862 -28.236 1.00 61.09 94 SER A CA 1
ATOM 670 C C . SER A 1 94 ? 44.955 7.022 -27.441 1.00 61.09 94 SER A C 1
ATOM 672 O O . SER A 1 94 ? 44.761 5.828 -27.190 1.00 61.09 94 SER A O 1
ATOM 674 N N . ARG A 1 95 ? 46.082 7.641 -27.070 1.00 64.69 95 ARG A N 1
ATOM 675 C CA . ARG A 1 95 ? 47.114 7.032 -26.210 1.00 64.69 95 ARG A CA 1
ATOM 676 C C . ARG A 1 95 ? 46.515 6.519 -24.885 1.00 64.69 95 ARG A C 1
ATOM 678 O O . ARG A 1 95 ? 47.059 5.600 -24.282 1.00 64.69 95 ARG A O 1
ATOM 685 N N . GLY A 1 96 ? 45.374 7.076 -24.462 1.00 69.00 96 GLY A N 1
ATOM 686 C CA . GLY A 1 96 ? 44.606 6.641 -23.292 1.00 69.00 96 GLY A CA 1
ATOM 687 C C . GLY A 1 96 ? 43.968 5.259 -23.457 1.00 69.00 96 GLY A C 1
ATOM 688 O O . GLY A 1 96 ? 44.153 4.406 -22.594 1.00 69.00 96 GLY A O 1
ATOM 689 N N . ILE A 1 97 ? 43.308 4.985 -24.589 1.00 68.50 97 ILE A N 1
ATOM 690 C CA . ILE A 1 97 ? 42.726 3.657 -24.862 1.00 68.50 97 ILE A CA 1
ATOM 691 C C . ILE A 1 97 ? 43.834 2.607 -24.960 1.00 68.50 97 ILE A C 1
ATOM 693 O O . ILE A 1 97 ? 43.672 1.501 -24.456 1.00 68.50 97 ILE A O 1
ATOM 697 N N . GLN A 1 98 ? 44.985 2.947 -25.552 1.00 69.38 98 GLN A N 1
ATOM 698 C CA . GLN A 1 98 ? 46.137 2.041 -25.628 1.00 69.38 98 GLN A CA 1
ATOM 699 C C . GLN A 1 98 ? 46.679 1.658 -24.243 1.00 69.38 98 GLN A C 1
ATOM 701 O O . GLN A 1 98 ? 46.962 0.482 -24.031 1.00 69.38 98 GLN A O 1
ATOM 706 N N . ARG A 1 99 ? 46.750 2.606 -23.295 1.00 73.81 99 ARG A N 1
ATOM 707 C CA . ARG A 1 99 ? 47.137 2.338 -21.895 1.00 73.81 99 ARG A CA 1
ATOM 708 C C . ARG A 1 99 ? 46.092 1.534 -21.121 1.00 73.81 99 ARG A C 1
ATOM 710 O O . ARG A 1 99 ? 46.458 0.681 -20.325 1.00 73.81 99 ARG A O 1
ATOM 717 N N . LEU A 1 100 ? 44.804 1.792 -21.350 1.00 70.19 100 LEU A N 1
ATOM 718 C CA . LEU A 1 100 ? 43.718 1.051 -20.697 1.00 70.19 100 LEU A CA 1
ATOM 719 C C . LEU A 1 100 ? 43.648 -0.398 -21.208 1.00 70.19 100 LEU A C 1
ATOM 721 O O . LEU A 1 100 ? 43.406 -1.335 -20.456 1.00 70.19 100 LEU A O 1
ATOM 725 N N . THR A 1 101 ? 43.921 -0.579 -22.499 1.00 70.12 101 THR A N 1
ATOM 726 C CA .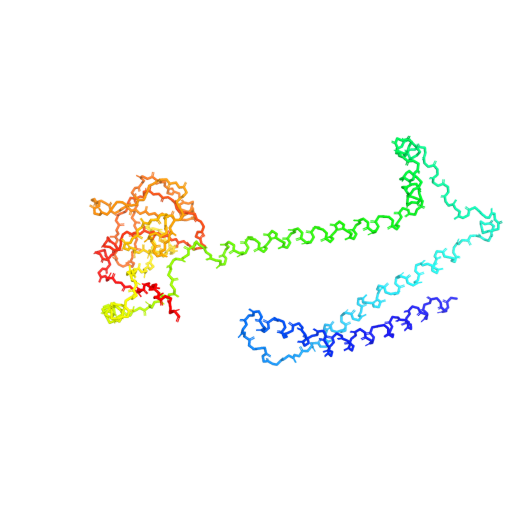 THR A 1 101 ? 43.834 -1.866 -23.191 1.00 70.12 101 THR A CA 1
ATOM 727 C C . THR A 1 101 ? 45.081 -2.736 -22.998 1.00 70.12 101 THR A C 1
ATOM 729 O O . THR A 1 101 ? 44.998 -3.949 -23.155 1.00 70.12 101 THR A O 1
ATOM 732 N N . SER A 1 102 ? 46.242 -2.161 -22.659 1.00 72.44 102 SER A N 1
ATOM 733 C CA . SER A 1 102 ? 47.505 -2.911 -22.537 1.00 72.44 102 SER A CA 1
ATOM 734 C C . SER A 1 102 ? 47.550 -3.880 -21.354 1.00 72.44 102 SER A C 1
ATOM 736 O O . SER A 1 102 ? 48.454 -4.706 -21.292 1.00 72.44 102 SER A O 1
ATOM 738 N N . ARG A 1 103 ? 46.599 -3.778 -20.417 1.00 78.81 103 ARG A N 1
ATOM 739 C CA . ARG A 1 103 ? 46.448 -4.691 -19.272 1.00 78.81 103 ARG A CA 1
ATOM 740 C C . ARG A 1 103 ? 45.453 -5.828 -19.519 1.00 78.81 103 ARG A C 1
ATOM 742 O O . ARG A 1 103 ? 45.327 -6.704 -18.672 1.00 78.81 103 ARG A O 1
ATOM 749 N N . LEU A 1 104 ? 44.737 -5.810 -20.642 1.00 80.25 104 LEU A N 1
ATOM 750 C CA . LEU A 1 104 ? 43.728 -6.814 -20.972 1.00 80.25 104 LEU A CA 1
ATOM 751 C C . LEU A 1 104 ? 44.324 -7.894 -21.894 1.00 80.25 104 LEU A C 1
ATOM 753 O O . LEU A 1 104 ? 45.174 -7.566 -22.729 1.00 80.25 104 LEU A O 1
ATOM 757 N N . PRO A 1 105 ? 43.868 -9.161 -21.802 1.00 83.94 105 PRO A N 1
ATOM 758 C CA . PRO A 1 105 ? 44.223 -10.207 -22.757 1.00 83.94 105 PRO A CA 1
ATOM 759 C C . PRO A 1 105 ? 43.978 -9.746 -24.195 1.00 83.94 105 PRO A C 1
ATOM 761 O O . PRO A 1 105 ? 43.014 -9.025 -24.472 1.00 83.94 105 PRO A O 1
ATOM 764 N N . THR A 1 106 ? 44.839 -10.173 -25.118 1.00 76.12 106 THR A N 1
ATOM 765 C CA . THR A 1 106 ? 44.881 -9.684 -26.507 1.00 76.12 106 THR A CA 1
ATOM 766 C C . THR A 1 106 ? 43.521 -9.728 -27.205 1.00 76.12 106 THR A C 1
ATOM 768 O O . THR A 1 106 ? 43.164 -8.769 -27.887 1.00 76.12 106 THR A O 1
ATOM 771 N N . THR A 1 107 ? 42.714 -10.763 -26.969 1.00 81.00 107 THR A N 1
ATOM 772 C CA . THR A 1 107 ? 41.361 -10.895 -27.531 1.00 81.00 107 THR A CA 1
ATOM 773 C C . THR A 1 107 ? 40.407 -9.799 -27.047 1.00 81.00 107 THR A C 1
ATOM 775 O O . THR A 1 107 ? 39.780 -9.121 -27.857 1.00 81.00 107 THR A O 1
ATOM 778 N N . VAL A 1 108 ? 40.331 -9.560 -25.734 1.00 80.25 108 VAL A N 1
ATOM 779 C CA . VAL A 1 108 ? 39.447 -8.536 -25.147 1.00 80.25 108 VAL A CA 1
ATOM 780 C C . VAL A 1 108 ? 39.922 -7.144 -25.542 1.00 80.25 108 VAL A C 1
ATOM 782 O O . VAL A 1 108 ? 39.122 -6.273 -25.887 1.00 80.25 108 VAL A O 1
ATOM 785 N N . GLY A 1 109 ? 41.238 -6.939 -25.547 1.00 77.69 109 GLY A N 1
ATOM 786 C CA . GLY A 1 109 ? 41.801 -5.645 -25.874 1.00 77.69 109 GLY A CA 1
ATOM 787 C C . GLY A 1 109 ? 41.585 -5.230 -27.330 1.00 77.69 109 GLY A C 1
ATOM 788 O O . GLY A 1 109 ? 41.318 -4.057 -27.609 1.00 77.69 109 GLY A O 1
ATOM 789 N N . LEU A 1 110 ? 41.639 -6.180 -28.266 1.00 78.12 110 LEU A N 1
ATOM 790 C CA . LEU A 1 110 ? 41.294 -5.924 -29.665 1.00 78.12 110 LEU A CA 1
ATOM 791 C C . LEU A 1 110 ? 39.808 -5.577 -29.822 1.00 78.12 110 LEU A C 1
ATOM 793 O O . LEU A 1 110 ? 39.493 -4.598 -30.502 1.00 78.12 110 LEU A O 1
ATOM 797 N N . THR A 1 111 ? 38.914 -6.288 -29.130 1.00 77.94 111 THR A N 1
ATOM 798 C CA . THR A 1 111 ? 37.469 -6.015 -29.159 1.00 77.94 111 THR A CA 1
ATOM 799 C C . THR A 1 111 ? 37.140 -4.632 -28.600 1.00 77.94 111 THR A C 1
ATOM 801 O O . THR A 1 111 ? 36.505 -3.838 -29.291 1.00 77.94 111 THR A O 1
ATOM 804 N N . VAL A 1 112 ? 37.644 -4.278 -27.413 1.00 76.12 112 VAL A N 1
ATOM 805 C CA . VAL A 1 112 ? 37.425 -2.955 -26.791 1.00 76.12 112 VAL A CA 1
ATOM 806 C C . VAL A 1 112 ? 37.911 -1.836 -27.706 1.00 76.12 112 VAL A C 1
ATOM 808 O O . VAL A 1 112 ? 37.196 -0.867 -27.965 1.00 76.12 112 VAL A O 1
ATOM 811 N N . ARG A 1 113 ? 39.114 -1.983 -28.264 1.00 73.88 113 ARG A N 1
ATOM 812 C CA . ARG A 1 113 ? 39.676 -0.986 -29.177 1.00 73.88 113 ARG A CA 1
ATOM 813 C C . ARG A 1 113 ? 38.858 -0.862 -30.461 1.00 73.88 113 ARG A C 1
ATOM 815 O O . ARG A 1 113 ? 38.734 0.246 -30.975 1.00 73.88 113 ARG A O 1
ATOM 822 N N . SER A 1 114 ? 38.304 -1.962 -30.973 1.00 75.62 114 SER A N 1
ATOM 823 C CA . SER A 1 114 ? 37.435 -1.949 -32.155 1.00 75.62 114 SER A C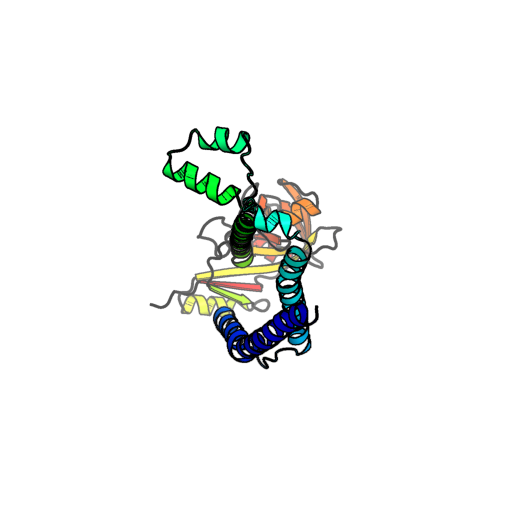A 1
ATOM 824 C C . SER A 1 114 ? 36.100 -1.245 -31.884 1.00 75.62 114 SER A C 1
ATOM 826 O O . SER A 1 114 ? 35.661 -0.438 -32.702 1.00 75.62 114 SER A O 1
ATOM 828 N N . SER A 1 115 ? 35.514 -1.449 -30.702 1.00 74.31 115 SER A N 1
ATOM 829 C CA . SER A 1 115 ? 34.252 -0.828 -30.292 1.00 74.31 115 SER A CA 1
ATOM 830 C C . SER A 1 115 ? 34.387 0.684 -30.096 1.00 74.31 115 SER A C 1
ATOM 832 O O . SER A 1 115 ? 33.548 1.453 -30.565 1.00 74.31 115 SER A O 1
ATOM 834 N N . VAL A 1 116 ? 35.484 1.141 -29.482 1.00 76.06 116 VAL A N 1
ATOM 835 C CA . VAL A 1 116 ? 35.719 2.573 -29.209 1.00 76.06 116 VAL A CA 1
ATOM 836 C C . VAL A 1 116 ? 36.057 3.376 -30.479 1.00 76.06 116 VAL A C 1
ATOM 838 O O . VAL A 1 116 ? 35.915 4.596 -30.488 1.00 76.06 116 VAL A O 1
ATOM 841 N N . ARG A 1 117 ? 36.412 2.723 -31.598 1.00 74.94 117 ARG A N 1
ATOM 842 C CA . ARG A 1 117 ? 36.566 3.404 -32.903 1.00 74.94 117 ARG A CA 1
ATOM 843 C C . ARG A 1 117 ? 35.255 3.986 -33.439 1.00 74.94 117 ARG A C 1
ATOM 845 O O . ARG A 1 117 ? 35.300 4.901 -34.255 1.00 74.94 117 ARG A O 1
ATOM 852 N N . LYS A 1 118 ? 34.097 3.480 -33.000 1.00 74.31 118 LYS A N 1
ATOM 853 C CA . LYS A 1 118 ? 32.770 4.015 -33.350 1.00 74.31 118 LYS A CA 1
ATOM 854 C C . LYS A 1 118 ? 32.054 4.486 -32.080 1.00 74.31 118 LYS A C 1
ATOM 856 O O . LYS A 1 118 ? 31.067 3.867 -31.676 1.00 74.31 118 LYS A O 1
ATOM 861 N N . PRO A 1 119 ? 32.530 5.581 -31.453 1.00 75.44 119 PRO A N 1
ATOM 862 C CA . PRO A 1 119 ? 32.100 5.986 -30.115 1.00 75.44 119 PRO A CA 1
ATOM 863 C C . PRO A 1 119 ? 30.594 6.241 -30.047 1.00 75.44 119 PRO A C 1
ATOM 865 O O . PRO A 1 119 ? 29.953 5.872 -29.072 1.00 75.44 119 PRO A O 1
ATOM 868 N N . MET A 1 120 ? 30.004 6.777 -31.117 1.00 77.69 120 MET A N 1
ATOM 869 C CA . MET A 1 120 ? 28.579 7.092 -31.131 1.00 77.69 120 MET A CA 1
ATOM 870 C C . MET A 1 120 ? 27.694 5.843 -31.065 1.00 77.69 120 MET A C 1
ATOM 872 O O . MET A 1 120 ? 26.706 5.825 -30.340 1.00 77.69 120 MET A O 1
ATOM 876 N N . ARG A 1 121 ? 28.085 4.765 -31.759 1.00 81.19 121 ARG A N 1
ATOM 877 C CA . ARG A 1 121 ? 27.380 3.477 -31.691 1.00 81.19 121 ARG A CA 1
ATOM 878 C C . ARG A 1 121 ? 27.483 2.881 -30.291 1.00 81.19 121 ARG A C 1
ATOM 880 O O . ARG A 1 121 ? 26.478 2.434 -29.757 1.00 81.19 121 ARG A O 1
ATOM 887 N N . LEU A 1 122 ? 28.687 2.914 -29.719 1.00 83.56 122 LEU A N 1
ATOM 888 C CA . LEU A 1 122 ? 28.974 2.382 -28.391 1.00 83.56 122 LEU A CA 1
ATOM 889 C C . LEU A 1 122 ? 28.135 3.079 -27.308 1.00 83.56 122 LEU A C 1
ATOM 891 O O . LEU A 1 122 ? 27.529 2.413 -26.472 1.00 83.56 122 LEU A O 1
ATOM 895 N N . VAL A 1 123 ? 28.055 4.412 -27.360 1.00 86.94 123 VAL A N 1
ATOM 896 C CA . VAL A 1 123 ? 27.259 5.215 -26.422 1.00 86.94 123 VAL A CA 1
ATOM 897 C C . VAL A 1 123 ? 25.778 4.861 -26.517 1.00 86.94 123 VAL A C 1
ATOM 899 O O . VAL A 1 123 ? 25.177 4.580 -25.488 1.00 86.94 123 VAL A O 1
ATOM 902 N N . PHE A 1 124 ? 25.194 4.797 -27.719 1.00 87.44 124 PHE A N 1
ATOM 903 C CA . PHE A 1 124 ? 23.774 4.455 -27.861 1.00 87.44 124 PHE A CA 1
ATOM 904 C C . PHE A 1 124 ? 23.449 3.043 -27.376 1.00 87.44 124 PHE A C 1
ATOM 906 O O . PHE A 1 124 ? 22.422 2.850 -26.734 1.00 87.44 124 PHE A O 1
ATOM 913 N N . THR A 1 125 ? 24.321 2.063 -27.627 1.00 90.19 125 THR A N 1
ATOM 914 C CA . THR A 1 125 ? 24.100 0.697 -27.133 1.00 90.19 125 THR A CA 1
ATOM 915 C C . THR A 1 125 ? 24.175 0.622 -25.615 1.00 90.19 125 THR A C 1
ATOM 917 O O . THR A 1 125 ? 23.300 0.024 -24.999 1.00 90.19 125 THR A O 1
ATOM 920 N N . PHE A 1 126 ? 25.172 1.260 -24.993 1.00 89.88 126 PHE A N 1
ATOM 921 C CA . PHE A 1 126 ? 25.265 1.277 -23.532 1.00 89.88 126 PHE A CA 1
ATOM 922 C C . PHE A 1 126 ? 24.131 2.071 -22.896 1.00 89.88 126 PHE A C 1
ATOM 924 O O . PHE A 1 126 ? 23.612 1.654 -21.868 1.00 89.88 126 PHE A O 1
ATOM 931 N N . PHE A 1 127 ? 23.715 3.173 -23.518 1.00 92.38 127 PHE A N 1
ATOM 932 C CA . PHE A 1 127 ? 22.575 3.954 -23.059 1.00 92.38 127 PHE A CA 1
ATOM 933 C C . PHE A 1 127 ? 21.278 3.146 -23.130 1.00 92.38 127 PHE A C 1
ATOM 935 O O . PHE A 1 127 ? 20.548 3.097 -22.150 1.00 92.38 127 PHE A O 1
ATOM 942 N N . ALA A 1 128 ? 21.018 2.455 -24.243 1.00 92.75 128 ALA A N 1
ATOM 943 C CA . ALA A 1 128 ? 19.828 1.620 -24.396 1.00 92.75 128 ALA A CA 1
ATOM 944 C C . ALA A 1 128 ? 19.795 0.471 -23.378 1.00 92.75 128 ALA A C 1
ATOM 946 O O . ALA A 1 128 ? 18.774 0.251 -22.731 1.00 92.75 128 ALA A O 1
ATOM 947 N N . VAL A 1 129 ? 20.917 -0.233 -23.195 1.00 95.19 129 VAL A N 1
ATOM 948 C CA . VAL A 1 129 ? 21.025 -1.319 -22.207 1.00 95.19 129 VAL A CA 1
ATOM 949 C C . VAL A 1 129 ? 20.882 -0.781 -20.784 1.00 95.19 129 VAL A C 1
ATOM 951 O O . VAL A 1 129 ? 20.125 -1.342 -19.999 1.00 95.19 129 VAL A O 1
ATOM 954 N N . GLY A 1 130 ? 21.555 0.325 -20.458 1.00 95.50 130 GLY A N 1
ATOM 955 C CA . GLY A 1 130 ? 21.473 0.955 -19.140 1.00 95.50 130 GLY A CA 1
ATOM 956 C C . GLY A 1 130 ? 20.065 1.445 -18.818 1.00 95.50 130 GLY A C 1
ATOM 957 O O . GLY A 1 130 ? 19.566 1.184 -17.729 1.00 95.50 130 GLY A O 1
ATOM 958 N N . LEU A 1 131 ? 19.391 2.077 -19.782 1.00 96.25 131 LEU A N 1
ATOM 959 C CA . LEU A 1 131 ? 18.004 2.506 -19.631 1.00 96.25 131 LEU A CA 1
ATOM 960 C C . LEU A 1 131 ? 17.065 1.307 -19.457 1.00 96.25 131 LEU A C 1
ATOM 962 O O . LEU A 1 131 ? 16.193 1.347 -18.600 1.00 96.25 131 LEU A O 1
ATOM 966 N N . SER A 1 132 ? 17.272 0.225 -20.211 1.00 96.75 132 SER A N 1
ATOM 967 C CA . SER A 1 132 ? 16.471 -1.001 -20.072 1.00 96.75 132 SER A CA 1
ATOM 968 C C . SER A 1 132 ? 16.635 -1.622 -18.685 1.00 96.75 132 SER A C 1
ATOM 970 O O . SER A 1 132 ? 15.651 -1.998 -18.055 1.00 96.75 132 SER A O 1
ATOM 972 N N . MET A 1 133 ? 17.872 -1.687 -18.185 1.00 96.56 133 MET A N 1
ATOM 973 C CA . MET A 1 133 ? 18.167 -2.212 -16.853 1.00 96.56 133 MET A CA 1
ATOM 974 C C . MET A 1 133 ? 17.597 -1.318 -15.748 1.00 96.56 133 MET A C 1
ATOM 976 O O . MET A 1 133 ? 17.105 -1.833 -14.749 1.00 96.56 133 MET A O 1
ATOM 980 N N . LEU A 1 134 ? 17.616 0.003 -15.945 1.00 96.31 134 LEU A N 1
ATOM 981 C CA . LEU A 1 134 ? 17.001 0.957 -15.028 1.00 96.31 134 LEU A CA 1
ATOM 982 C C . LEU A 1 134 ? 15.487 0.765 -14.982 1.00 96.31 134 LEU A C 1
ATOM 984 O O . LEU A 1 134 ? 14.952 0.589 -13.895 1.00 96.31 134 LEU A O 1
ATOM 988 N N . ILE A 1 135 ? 14.816 0.726 -16.138 1.00 96.00 135 ILE A N 1
ATOM 989 C CA . ILE A 1 135 ? 13.363 0.515 -16.218 1.00 96.00 135 ILE A CA 1
ATOM 990 C C . ILE A 1 135 ? 12.985 -0.803 -15.541 1.00 96.00 135 ILE A C 1
ATOM 992 O O . ILE A 1 135 ? 12.106 -0.818 -14.682 1.00 96.00 135 ILE A O 1
ATOM 996 N N . PHE A 1 136 ? 13.687 -1.890 -15.868 1.00 95.31 136 PHE A N 1
ATOM 997 C CA . PHE A 1 136 ? 13.442 -3.198 -15.264 1.00 95.31 136 PHE A CA 1
ATOM 998 C C . PHE A 1 136 ? 13.634 -3.178 -13.742 1.00 95.31 136 PHE A C 1
ATOM 1000 O O . PHE A 1 136 ? 12.759 -3.632 -13.010 1.00 95.31 136 PHE A O 1
ATOM 1007 N N . GLY A 1 137 ? 14.737 -2.599 -13.258 1.00 95.50 137 GLY A N 1
ATOM 1008 C CA . GLY A 1 137 ? 15.001 -2.476 -11.824 1.00 95.50 137 GLY A CA 1
ATOM 1009 C C . GLY A 1 13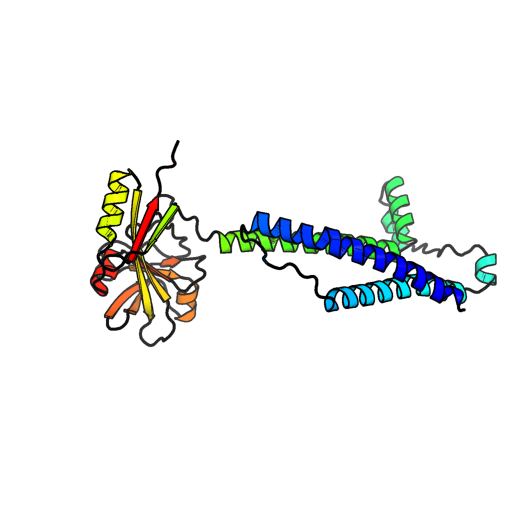7 ? 13.923 -1.665 -11.106 1.00 95.50 137 GLY A C 1
ATOM 1010 O O . GLY A 1 137 ? 13.395 -2.111 -10.092 1.00 95.50 137 GLY A O 1
ATOM 1011 N N . THR A 1 138 ? 13.532 -0.519 -11.670 1.00 95.69 138 THR A N 1
ATOM 1012 C CA . THR A 1 138 ? 12.474 0.323 -11.093 1.00 95.69 138 THR A CA 1
ATOM 1013 C C . THR A 1 138 ? 11.115 -0.366 -11.096 1.00 95.69 138 THR A C 1
ATOM 1015 O O . THR A 1 138 ? 10.392 -0.271 -10.113 1.00 95.69 138 THR A O 1
ATOM 1018 N N . MET A 1 139 ? 10.774 -1.102 -12.159 1.00 94.06 139 MET A N 1
ATOM 1019 C CA . MET A 1 139 ? 9.503 -1.818 -12.251 1.00 94.06 139 MET A CA 1
ATOM 1020 C C . MET A 1 139 ? 9.443 -2.975 -11.254 1.00 94.06 139 MET A C 1
ATOM 1022 O O . MET A 1 139 ? 8.410 -3.168 -10.626 1.00 94.06 139 MET A O 1
ATOM 1026 N N . SER A 1 140 ? 10.550 -3.698 -11.058 1.00 91.62 140 SER A N 1
ATOM 1027 C CA . SER A 1 140 ? 10.631 -4.764 -10.055 1.00 91.62 140 SER A CA 1
ATOM 1028 C C . SER A 1 140 ? 10.466 -4.219 -8.637 1.00 91.62 140 SER A C 1
ATOM 1030 O O . SER A 1 140 ? 9.718 -4.794 -7.859 1.00 91.62 140 SER A O 1
ATOM 1032 N N . MET A 1 141 ? 11.120 -3.099 -8.312 1.00 93.06 141 MET A N 1
ATOM 1033 C CA . MET A 1 141 ? 10.961 -2.443 -7.007 1.00 93.06 141 MET A CA 1
ATOM 1034 C C . MET A 1 141 ? 9.540 -1.909 -6.807 1.00 93.06 141 MET A C 1
ATOM 1036 O O . MET A 1 141 ? 8.982 -2.024 -5.724 1.00 93.06 141 MET A O 1
ATOM 1040 N N . MET A 1 142 ? 8.938 -1.343 -7.855 1.00 91.69 142 MET A N 1
ATOM 1041 C CA . MET A 1 142 ? 7.559 -0.861 -7.800 1.00 91.69 142 MET A CA 1
ATOM 1042 C C . MET A 1 142 ? 6.566 -2.013 -7.623 1.00 91.69 142 MET A C 1
ATOM 1044 O O . MET A 1 142 ? 5.604 -1.864 -6.882 1.00 91.69 142 MET A O 1
ATOM 1048 N N . MET A 1 143 ? 6.796 -3.156 -8.274 1.00 88.00 143 MET A N 1
ATOM 1049 C CA . MET A 1 143 ? 5.958 -4.347 -8.126 1.00 88.00 143 MET A CA 1
ATOM 1050 C C . MET A 1 143 ? 6.058 -4.938 -6.719 1.00 88.00 143 MET A C 1
ATOM 1052 O O . MET A 1 143 ? 5.034 -5.299 -6.157 1.00 88.00 143 MET A O 1
ATOM 1056 N N . ASP A 1 144 ? 7.259 -4.981 -6.142 1.00 85.56 144 ASP A N 1
ATOM 1057 C CA . ASP A 1 144 ? 7.486 -5.418 -4.759 1.00 85.56 144 ASP A CA 1
ATOM 1058 C C . ASP A 1 144 ? 6.798 -4.482 -3.751 1.00 85.56 144 ASP A C 1
ATOM 1060 O O . ASP A 1 144 ? 5.997 -4.912 -2.925 1.00 85.56 144 ASP A O 1
ATOM 1064 N N . SER A 1 145 ? 6.999 -3.169 -3.906 1.00 85.00 145 SER A N 1
ATOM 1065 C CA . SER A 1 145 ? 6.332 -2.161 -3.075 1.00 85.00 145 SER A CA 1
ATOM 1066 C C . SER A 1 145 ? 4.809 -2.205 -3.205 1.00 85.00 145 SER A C 1
ATOM 1068 O O . SER A 1 145 ? 4.118 -2.056 -2.202 1.00 85.00 145 SER A O 1
ATOM 1070 N N . MET A 1 146 ? 4.278 -2.392 -4.417 1.00 82.69 146 MET A N 1
ATOM 1071 C CA . MET A 1 146 ? 2.838 -2.524 -4.636 1.00 82.69 146 MET A CA 1
ATOM 1072 C C . MET A 1 146 ? 2.312 -3.839 -4.060 1.00 82.69 146 MET A C 1
ATOM 1074 O O . MET A 1 146 ? 1.216 -3.846 -3.520 1.00 82.69 146 MET A O 1
ATOM 1078 N N . GLY A 1 147 ? 3.085 -4.926 -4.138 1.00 75.25 147 GLY A N 1
ATOM 1079 C CA . GLY A 1 147 ? 2.763 -6.201 -3.501 1.00 75.25 147 GLY A CA 1
ATOM 1080 C C . GLY A 1 147 ? 2.502 -6.014 -2.013 1.00 75.25 147 GLY A C 1
ATOM 1081 O O . GLY A 1 147 ? 1.407 -6.321 -1.565 1.00 75.25 147 GLY A O 1
ATOM 1082 N N . ASN A 1 148 ? 3.442 -5.388 -1.302 1.00 73.50 148 ASN A N 1
ATOM 1083 C CA . ASN A 1 148 ? 3.310 -5.115 0.133 1.00 73.50 148 ASN A CA 1
ATOM 1084 C C . ASN A 1 148 ? 2.122 -4.191 0.464 1.00 73.50 148 ASN A C 1
ATOM 1086 O O . ASN A 1 148 ? 1.453 -4.387 1.472 1.00 73.50 148 ASN A O 1
ATOM 1090 N N . LEU A 1 149 ? 1.835 -3.193 -0.382 1.00 72.12 149 LEU A N 1
ATOM 1091 C CA . LEU A 1 149 ? 0.691 -2.292 -0.184 1.00 72.12 149 LEU A CA 1
ATOM 1092 C C . LEU A 1 149 ? -0.663 -2.961 -0.467 1.00 72.12 149 LEU A C 1
ATOM 1094 O O . LEU A 1 149 ? -1.643 -2.657 0.204 1.00 72.12 149 LEU A O 1
ATOM 1098 N N . VAL A 1 150 ? -0.740 -3.816 -1.492 1.00 67.81 150 VAL A N 1
ATOM 1099 C CA . VAL A 1 150 ? -1.994 -4.428 -1.967 1.00 67.81 150 VAL A CA 1
ATOM 1100 C C . VAL A 1 150 ? -2.340 -5.691 -1.190 1.00 67.81 150 VAL A C 1
ATOM 1102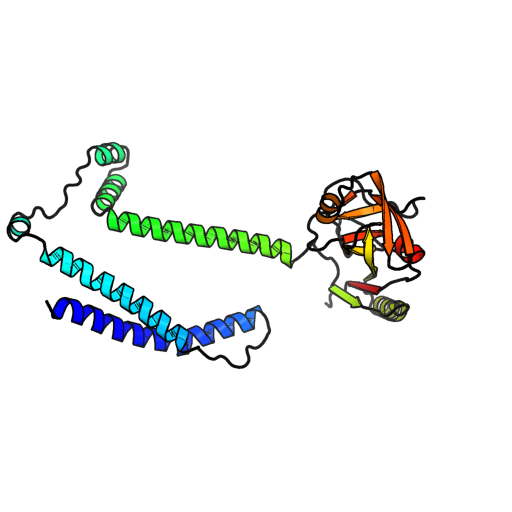 O O . VAL A 1 150 ? -3.521 -5.928 -0.951 1.00 67.81 150 VAL A O 1
ATOM 1105 N N . SER A 1 151 ? -1.354 -6.500 -0.793 1.00 60.41 151 SER A N 1
ATOM 1106 C CA . SER A 1 151 ? -1.619 -7.664 0.059 1.00 60.41 151 SER A CA 1
ATOM 1107 C C . SER A 1 151 ? -2.037 -7.260 1.472 1.00 60.41 151 SER A C 1
ATOM 1109 O O . SER A 1 151 ? -2.689 -8.053 2.142 1.00 60.41 151 SER A O 1
ATOM 1111 N N . GLY A 1 152 ? -1.677 -6.045 1.913 1.00 57.91 152 GLY A N 1
ATOM 1112 C CA . GLY A 1 152 ? -1.794 -5.641 3.313 1.00 57.91 152 GLY A CA 1
ATOM 1113 C C . GLY A 1 152 ? -0.976 -6.551 4.239 1.00 57.91 152 GLY A C 1
ATOM 1114 O O . GLY A 1 152 ? -0.273 -7.456 3.774 1.00 57.91 152 GLY A O 1
ATOM 1115 N N . ALA A 1 153 ? -1.067 -6.312 5.551 1.00 58.66 153 ALA A N 1
ATOM 1116 C CA . ALA A 1 153 ? -0.601 -7.263 6.562 1.00 58.66 153 ALA A CA 1
ATOM 1117 C C . ALA A 1 153 ? -1.237 -8.640 6.305 1.00 58.66 153 ALA A C 1
ATOM 1119 O O . ALA A 1 153 ? -2.392 -8.706 5.882 1.00 58.66 153 ALA A O 1
ATOM 1120 N N . ASN A 1 154 ? -0.479 -9.715 6.529 1.00 67.31 154 ASN A N 1
ATOM 1121 C CA . ASN A 1 154 ? -0.826 -11.102 6.204 1.00 67.31 154 ASN A CA 1
ATOM 1122 C C . ASN A 1 154 ? -2.161 -11.541 6.846 1.00 67.31 154 ASN A C 1
ATOM 1124 O O . ASN A 1 154 ? -2.161 -12.075 7.942 1.00 67.31 154 ASN A O 1
ATOM 1128 N N . GLN A 1 155 ? -3.305 -11.300 6.202 1.00 78.19 155 GLN A N 1
ATOM 1129 C CA . GLN A 1 155 ? -4.615 -11.630 6.776 1.00 78.19 155 GLN A CA 1
ATOM 1130 C C . GLN A 1 155 ? -4.818 -13.151 6.824 1.00 78.19 155 GLN A C 1
ATOM 1132 O O . GLN A 1 155 ? -4.613 -13.835 5.820 1.00 78.19 155 GLN A O 1
ATOM 1137 N N . ASN A 1 156 ? -5.277 -13.671 7.964 1.00 86.81 156 ASN A N 1
ATOM 1138 C CA . ASN A 1 156 ? -5.494 -15.107 8.189 1.00 86.81 156 ASN A CA 1
ATOM 1139 C C . ASN A 1 156 ? -6.974 -15.529 8.079 1.00 86.81 156 ASN A C 1
ATOM 1141 O O . ASN A 1 156 ? -7.337 -16.637 8.479 1.00 86.81 156 ASN A O 1
ATOM 1145 N N . TRP A 1 157 ? -7.829 -14.663 7.528 1.00 89.62 157 TRP A N 1
ATOM 1146 C CA . TRP A 1 157 ? -9.250 -14.927 7.278 1.00 89.62 157 TRP A CA 1
ATOM 1147 C C . TRP A 1 157 ? -9.553 -15.059 5.780 1.00 89.62 157 TRP A C 1
ATOM 1149 O O . TRP A 1 157 ? -8.888 -14.460 4.935 1.00 89.62 157 TRP A O 1
ATOM 1159 N N . ASP A 1 158 ? -10.593 -15.827 5.451 1.00 88.44 158 ASP A N 1
ATOM 1160 C CA . ASP A 1 158 ? -11.027 -16.074 4.070 1.00 88.44 158 ASP A CA 1
ATOM 1161 C C . ASP A 1 158 ? -12.210 -15.185 3.657 1.00 88.44 158 ASP A C 1
ATOM 1163 O O . ASP A 1 158 ? -12.319 -14.784 2.496 1.00 88.44 158 ASP A O 1
ATOM 1167 N N . ALA A 1 159 ? -13.118 -14.879 4.591 1.00 89.12 159 ALA A N 1
ATOM 1168 C CA . ALA A 1 159 ? -14.273 -14.022 4.340 1.00 89.12 159 ALA A CA 1
ATOM 1169 C C . ALA A 1 159 ? -14.557 -13.053 5.497 1.00 89.12 159 ALA A C 1
ATOM 1171 O O . ALA A 1 159 ? -14.469 -13.419 6.665 1.00 89.12 159 ALA A O 1
ATOM 1172 N N . GLN A 1 160 ? -14.975 -11.830 5.157 1.00 91.56 160 GLN A N 1
ATOM 1173 C CA . GLN A 1 160 ? -15.513 -10.848 6.098 1.00 91.56 160 GLN A CA 1
ATOM 1174 C C . GLN A 1 160 ? -16.989 -10.608 5.777 1.00 91.56 160 GLN A C 1
ATOM 1176 O O . GLN A 1 160 ? -17.336 -10.133 4.690 1.00 91.56 160 GLN A O 1
ATOM 1181 N N . VAL A 1 161 ? -17.863 -10.901 6.735 1.00 91.50 161 VAL A N 1
ATOM 1182 C CA . VAL A 1 161 ? -19.302 -10.651 6.622 1.00 91.50 161 VAL A CA 1
ATOM 1183 C C . VAL A 1 161 ? -19.638 -9.397 7.413 1.00 91.50 161 VAL A C 1
ATOM 1185 O O . VAL A 1 161 ? -19.488 -9.364 8.630 1.00 91.50 161 VAL A O 1
ATOM 1188 N N . ASN A 1 162 ? -20.098 -8.353 6.722 1.00 91.81 162 ASN A N 1
ATOM 1189 C CA . ASN A 1 162 ? -20.619 -7.156 7.376 1.00 91.81 162 ASN A CA 1
ATOM 1190 C C . ASN A 1 162 ? -22.033 -7.437 7.876 1.00 91.81 162 ASN A C 1
ATOM 1192 O O . ASN A 1 162 ? -22.908 -7.797 7.085 1.00 91.81 162 ASN A O 1
ATOM 1196 N N . VAL A 1 163 ? -22.250 -7.251 9.173 1.00 90.56 163 VAL A N 1
ATOM 1197 C CA . VAL A 1 163 ? -23.528 -7.533 9.825 1.00 90.56 163 VAL A CA 1
ATOM 1198 C C . VAL A 1 163 ? -24.190 -6.235 10.285 1.00 90.56 163 VAL A C 1
ATOM 1200 O O . VAL A 1 163 ? -23.501 -5.298 10.700 1.00 90.56 163 VAL A O 1
ATOM 1203 N N . PRO A 1 164 ? -25.528 -6.131 10.196 1.00 88.06 164 PRO A N 1
ATOM 1204 C CA . PRO A 1 164 ? -26.243 -5.065 10.881 1.00 88.06 164 PRO A CA 1
ATOM 1205 C C . PRO A 1 164 ? -26.081 -5.231 12.398 1.00 88.06 164 PRO A C 1
ATOM 1207 O O . PRO A 1 164 ? -25.791 -6.322 12.880 1.00 88.06 164 PRO A O 1
ATOM 1210 N N . PHE A 1 165 ? -26.304 -4.157 13.154 1.00 84.75 165 PHE A N 1
ATOM 1211 C CA . PHE A 1 165 ? -26.184 -4.187 14.613 1.00 84.75 165 PHE A CA 1
ATOM 1212 C C . PHE A 1 165 ? -27.061 -5.292 15.232 1.00 84.75 165 PHE A C 1
ATOM 1214 O O . PHE A 1 165 ? -28.275 -5.303 15.011 1.00 84.75 165 PHE A O 1
ATOM 1221 N N . GLY A 1 166 ? -26.445 -6.200 15.999 1.00 83.56 166 GLY A N 1
ATOM 1222 C CA . GLY A 1 166 ? -27.104 -7.352 16.630 1.00 83.56 166 GLY A CA 1
ATOM 1223 C C . GLY A 1 166 ? -27.388 -8.528 15.686 1.00 83.56 166 GLY A C 1
ATOM 1224 O O . GLY A 1 166 ? -28.169 -9.412 16.036 1.00 83.56 166 GLY A O 1
ATOM 1225 N N . GLY A 1 167 ? -26.831 -8.515 14.471 1.00 85.75 167 GLY A N 1
ATOM 1226 C CA . GLY A 1 167 ? -26.996 -9.554 13.449 1.00 85.75 167 GLY A CA 1
ATOM 1227 C C . GLY A 1 167 ? -25.874 -10.596 13.406 1.00 85.75 167 GLY A C 1
ATOM 1228 O O . GLY A 1 167 ? -25.920 -11.502 12.579 1.00 85.75 167 GLY A O 1
ATOM 1229 N N . GLU A 1 168 ? -24.860 -10.485 14.261 1.00 89.56 168 GLU A N 1
ATOM 1230 C CA . GLU A 1 168 ? -23.707 -11.390 14.315 1.00 89.56 168 GLU A CA 1
ATOM 1231 C C . GLU A 1 168 ? -24.084 -12.834 14.672 1.00 89.56 168 GLU A C 1
ATOM 1233 O O . GLU A 1 168 ? -23.455 -13.766 14.176 1.00 89.56 168 GLU A O 1
ATOM 1238 N N . GLY A 1 169 ? -25.144 -13.031 15.466 1.00 89.31 169 GLY A N 1
ATOM 1239 C CA . GLY A 1 169 ? -25.547 -14.349 15.962 1.00 89.31 169 GLY A CA 1
ATOM 1240 C C . GLY A 1 169 ? -25.860 -15.364 14.859 1.00 89.31 169 GLY A C 1
ATOM 1241 O O . GLY A 1 169 ? -25.423 -16.505 14.953 1.00 89.31 169 GLY A O 1
ATOM 1242 N N . GLU A 1 170 ? -26.545 -14.949 13.787 1.00 88.88 170 GLU A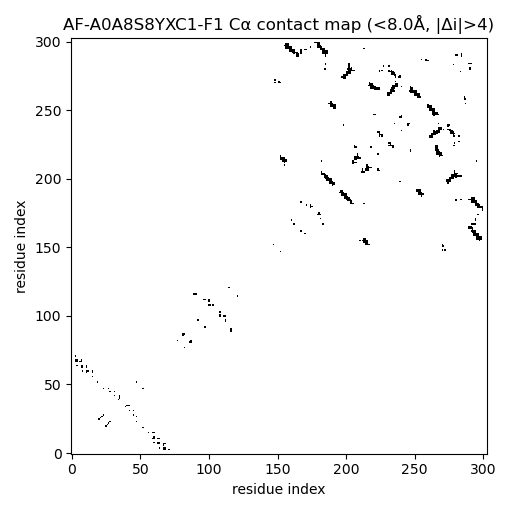 N 1
ATOM 1243 C CA . GLU A 1 170 ? -26.873 -15.844 12.661 1.00 88.88 170 GLU A CA 1
ATOM 1244 C C . GLU A 1 170 ? -25.615 -16.296 11.900 1.00 88.88 170 GLU A C 1
ATOM 1246 O O . GLU A 1 170 ? -25.540 -17.423 11.411 1.00 88.88 170 GLU A O 1
ATOM 1251 N N . VAL A 1 171 ? -24.608 -15.421 11.800 1.00 89.62 171 VAL A N 1
ATOM 1252 C CA . VAL A 1 171 ? -23.343 -15.729 11.116 1.00 89.62 171 VAL A CA 1
ATOM 1253 C C . VAL A 1 171 ? -22.480 -16.653 11.968 1.00 89.62 171 VAL A C 1
ATOM 1255 O O . VAL A 1 171 ? -21.867 -17.575 11.435 1.00 89.62 171 VAL A O 1
ATOM 1258 N N . ILE A 1 172 ? -22.461 -16.427 13.282 1.00 90.81 172 ILE A N 1
ATOM 1259 C CA . ILE A 1 172 ? -21.764 -17.284 14.246 1.00 90.81 172 ILE A CA 1
ATOM 1260 C C . ILE A 1 172 ? -22.381 -18.686 14.251 1.00 90.81 172 ILE A C 1
ATOM 1262 O O . ILE A 1 172 ? -21.652 -19.663 14.118 1.00 90.81 172 ILE A O 1
ATOM 1266 N N . GLU A 1 173 ? -23.713 -18.793 14.311 1.00 93.00 173 GLU A N 1
ATOM 1267 C CA . GLU A 1 173 ? -24.417 -20.082 14.245 1.00 93.00 173 GLU A CA 1
ATOM 1268 C C . GLU A 1 173 ? -24.070 -20.833 12.951 1.00 93.00 173 GLU A C 1
ATOM 1270 O O . GLU A 1 173 ? -23.705 -22.007 12.987 1.00 93.00 173 GLU A O 1
ATOM 1275 N N . TRP A 1 174 ? -24.076 -20.140 11.807 1.00 92.69 174 TRP A N 1
ATOM 1276 C CA . TRP A 1 174 ? -23.650 -20.731 10.538 1.00 92.69 174 TRP A CA 1
ATOM 1277 C C . TRP A 1 174 ? -22.189 -21.208 10.565 1.00 92.69 174 TRP A C 1
ATOM 1279 O O . TRP A 1 174 ? -21.889 -22.288 10.045 1.00 92.69 174 TRP A O 1
ATOM 1289 N N . ALA A 1 175 ? -21.276 -20.428 11.149 1.00 91.19 175 ALA A N 1
ATOM 1290 C CA . ALA A 1 175 ? -19.861 -20.784 11.239 1.00 91.19 175 ALA A CA 1
ATOM 1291 C C . ALA A 1 175 ? -19.660 -22.044 12.092 1.00 91.19 175 ALA A C 1
ATOM 1293 O O . ALA A 1 175 ? -18.998 -22.986 11.650 1.00 91.19 175 ALA A O 1
ATOM 1294 N N . GLU A 1 176 ? -20.313 -22.108 13.255 1.00 91.44 176 GLU A N 1
ATOM 1295 C CA . GLU A 1 176 ? -20.288 -23.268 14.149 1.00 91.44 176 GLU A CA 1
ATOM 1296 C C . GLU A 1 176 ? -20.856 -24.528 13.475 1.00 91.44 176 GLU A C 1
ATOM 1298 O O . GLU A 1 176 ? -20.246 -25.598 13.550 1.00 91.44 176 GLU A O 1
ATOM 1303 N N . GLU A 1 177 ? -21.980 -24.418 12.756 1.00 92.38 177 GLU A N 1
ATOM 1304 C CA . GLU A 1 177 ? -22.589 -25.539 12.021 1.00 92.38 177 GLU A CA 1
ATOM 1305 C C . GLU A 1 177 ? -21.689 -26.092 10.908 1.00 92.38 177 GLU A C 1
ATOM 1307 O O . GLU A 1 177 ? -21.699 -27.296 10.631 1.00 92.38 177 GLU A O 1
ATOM 1312 N N . ASN A 1 178 ? -20.907 -25.223 10.263 1.00 89.88 178 ASN A N 1
ATOM 1313 C CA . ASN A 1 178 ? -20.017 -25.588 9.159 1.00 89.88 178 ASN A CA 1
ATOM 1314 C C . ASN A 1 178 ? -18.578 -25.883 9.615 1.00 89.88 178 ASN A C 1
ATOM 1316 O O . ASN A 1 178 ? -17.734 -26.212 8.779 1.00 89.88 178 ASN A O 1
ATOM 1320 N N . GLY A 1 179 ? -18.297 -25.808 10.922 1.00 88.06 179 GLY A N 1
ATOM 1321 C CA . GLY A 1 179 ? -16.962 -26.020 11.483 1.00 88.06 179 GLY A CA 1
ATOM 1322 C C . GLY A 1 179 ? -15.932 -24.997 10.997 1.00 88.06 179 GLY A C 1
ATOM 1323 O O . GLY A 1 179 ? -14.767 -25.352 10.822 1.00 88.06 179 GLY A O 1
ATOM 1324 N N . ALA A 1 180 ? -16.372 -23.771 10.714 1.00 90.31 180 ALA A N 1
ATOM 1325 C CA . ALA A 1 180 ? -15.510 -22.645 10.382 1.00 90.31 180 ALA A CA 1
ATOM 1326 C C . ALA A 1 180 ? -15.100 -21.913 11.666 1.00 90.31 180 ALA A C 1
ATOM 1328 O O . ALA A 1 180 ? -15.938 -21.666 12.535 1.00 90.31 180 ALA A O 1
ATOM 1329 N N . ASP A 1 181 ? -13.823 -21.543 11.765 1.00 90.69 181 ASP A N 1
ATOM 1330 C CA . ASP A 1 181 ? -13.363 -20.656 12.831 1.00 90.69 181 ASP A CA 1
ATOM 1331 C C . ASP A 1 181 ? -13.870 -19.236 12.547 1.00 90.69 181 ASP A C 1
ATOM 1333 O O . ASP A 1 181 ? -13.961 -18.817 11.385 1.00 90.69 181 ASP A O 1
ATOM 1337 N N . PHE A 1 182 ? -14.206 -18.494 13.602 1.00 91.38 182 PHE A N 1
ATOM 1338 C CA . PHE A 1 182 ? -14.732 -17.138 13.490 1.00 91.38 182 PHE A CA 1
ATOM 1339 C C . PHE A 1 182 ? -14.131 -16.201 14.538 1.00 91.38 182 PHE A C 1
ATOM 1341 O O . PHE A 1 182 ? -13.799 -16.616 15.647 1.00 91.38 182 PHE A O 1
ATOM 1348 N N . GLU A 1 183 ? -14.042 -14.921 14.189 1.00 92.69 183 GLU A N 1
ATOM 1349 C CA . GLU A 1 183 ? -13.680 -13.838 15.103 1.00 92.69 183 GLU A CA 1
ATOM 1350 C C . GLU A 1 183 ? -14.631 -12.657 14.881 1.00 92.69 183 GLU A C 1
ATOM 1352 O O . GLU A 1 183 ? -14.929 -12.291 13.738 1.00 92.69 183 GLU A O 1
ATOM 1357 N N . THR A 1 184 ? -15.148 -12.059 15.957 1.00 93.12 184 THR A N 1
ATOM 1358 C CA . THR A 1 184 ? -16.026 -10.893 15.830 1.00 93.12 184 THR A CA 1
ATOM 1359 C C . THR A 1 184 ? -15.222 -9.606 15.871 1.00 93.12 184 THR A C 1
ATOM 1361 O O . THR A 1 184 ? -14.268 -9.459 16.629 1.00 93.12 184 THR A O 1
ATOM 1364 N N . MET A 1 185 ? -15.612 -8.652 15.031 1.00 93.94 185 MET A N 1
ATOM 1365 C CA . MET A 1 185 ? -14.915 -7.383 14.888 1.00 93.94 185 MET A CA 1
ATOM 1366 C C . MET A 1 185 ? -15.903 -6.223 14.908 1.00 93.94 185 MET A C 1
ATOM 1368 O O . MET A 1 185 ? -16.969 -6.244 14.278 1.00 93.94 185 MET A O 1
ATOM 1372 N N . LEU A 1 186 ? -15.508 -5.166 15.604 1.00 93.75 186 LEU A N 1
ATOM 1373 C CA . LEU A 1 186 ? -16.247 -3.920 15.698 1.00 93.75 186 LEU A CA 1
ATOM 1374 C C . LEU A 1 186 ? -15.448 -2.807 15.031 1.00 93.75 186 LEU A C 1
ATOM 1376 O O . LEU A 1 186 ? -14.373 -2.454 15.493 1.00 93.75 186 LEU A O 1
ATOM 1380 N N . VAL A 1 187 ? -15.968 -2.237 13.951 1.00 93.88 187 VAL A N 1
ATOM 1381 C CA . VAL A 1 187 ? -15.333 -1.129 13.237 1.00 93.88 187 VAL A CA 1
ATOM 1382 C C . VAL A 1 187 ? -16.223 0.090 13.361 1.00 93.88 187 VAL A C 1
ATOM 1384 O O . VAL A 1 187 ? -17.363 0.095 12.891 1.00 93.88 187 VAL A O 1
ATOM 1387 N N . PHE A 1 188 ? -15.701 1.143 13.981 1.00 93.62 188 PHE A N 1
ATOM 1388 C CA . PHE A 1 188 ? -16.450 2.376 14.181 1.00 93.62 188 PHE A CA 1
ATOM 1389 C C . PHE A 1 188 ? -15.580 3.606 13.897 1.00 93.62 188 PHE A C 1
ATOM 1391 O O . PHE A 1 188 ? -14.426 3.658 14.322 1.00 93.62 188 PHE A O 1
ATOM 1398 N N . PRO A 1 189 ? -16.087 4.618 13.170 1.00 93.75 189 PRO A N 1
ATOM 1399 C CA . PRO A 1 189 ? -15.325 5.836 12.932 1.00 93.75 189 PRO A CA 1
ATOM 1400 C C . PRO A 1 189 ? -15.193 6.650 14.224 1.00 93.75 189 PRO A C 1
ATOM 1402 O O . PRO A 1 189 ? -16.180 6.902 14.918 1.00 93.75 189 PRO A O 1
ATOM 1405 N N . GLY A 1 190 ? -13.978 7.109 14.508 1.00 93.25 190 GLY A N 1
ATOM 1406 C CA . GLY A 1 190 ? -13.671 7.982 15.636 1.00 93.25 190 GLY A CA 1
ATOM 1407 C C . GLY A 1 190 ? -12.778 9.150 15.238 1.00 93.25 190 GLY A C 1
ATOM 1408 O O . GLY A 1 190 ? -12.290 9.233 14.110 1.00 93.25 190 GLY A O 1
ATOM 1409 N N . ASN A 1 191 ? -12.579 10.085 16.156 1.00 94.44 191 ASN A N 1
ATOM 1410 C CA . ASN A 1 191 ? -11.632 11.189 16.017 1.00 94.44 191 ASN A CA 1
ATOM 1411 C C . ASN A 1 191 ? -10.996 11.511 17.370 1.00 94.44 191 ASN A C 1
ATOM 1413 O O . ASN A 1 191 ? -11.540 11.172 18.416 1.00 94.44 191 ASN A O 1
ATOM 1417 N N . ALA A 1 192 ? -9.847 12.178 17.367 1.00 93.56 192 ALA A N 1
ATOM 1418 C CA . ALA A 1 192 ? -9.259 12.676 18.605 1.00 93.56 192 ALA A CA 1
ATOM 1419 C C . ALA A 1 192 ? -10.066 13.868 19.137 1.00 93.56 192 ALA A C 1
ATOM 1421 O O . ALA A 1 192 ? -10.662 14.625 18.359 1.00 93.56 192 ALA A O 1
ATOM 1422 N N . GLU A 1 193 ? -10.083 14.056 20.456 1.00 92.19 193 GLU A N 1
ATOM 1423 C CA . GLU A 1 193 ? -10.695 15.236 21.064 1.00 92.19 193 GLU A CA 1
ATOM 1424 C C . GLU A 1 193 ? -10.063 16.523 20.503 1.00 92.19 193 GLU A C 1
ATOM 1426 O O . GLU A 1 193 ? -8.847 16.699 20.489 1.00 92.19 193 GLU A O 1
ATOM 1431 N N . GLY A 1 194 ? -10.903 17.430 19.996 1.00 87.81 194 GLY A N 1
ATOM 1432 C CA . GLY A 1 194 ? -10.446 18.683 19.385 1.00 87.81 194 GLY A CA 1
ATOM 1433 C C . GLY A 1 194 ? -9.908 18.563 17.952 1.00 87.81 194 GLY A C 1
ATOM 1434 O O . GLY A 1 194 ? -9.579 19.593 17.361 1.00 87.81 194 GLY A O 1
ATOM 1435 N N . ASP A 1 195 ? -9.878 17.365 17.360 1.00 90.12 195 ASP A N 1
ATOM 1436 C CA . ASP A 1 195 ? -9.512 17.148 15.956 1.00 90.12 195 ASP A CA 1
ATOM 1437 C C . ASP A 1 195 ? -10.732 16.753 15.107 1.00 90.12 195 ASP A C 1
ATOM 1439 O O . ASP A 1 195 ? -11.679 16.124 15.573 1.00 90.12 195 ASP A O 1
ATOM 1443 N N . THR A 1 196 ? -10.714 17.136 13.832 1.00 87.81 196 THR A N 1
ATOM 1444 C CA . THR A 1 196 ? -11.777 16.831 12.855 1.00 87.81 196 THR A CA 1
ATOM 1445 C C . THR A 1 196 ? -11.431 15.652 11.950 1.00 87.81 196 THR A C 1
ATOM 1447 O O . THR A 1 196 ? -12.301 15.127 11.253 1.00 87.81 196 THR A O 1
ATOM 1450 N N . ARG A 1 197 ? -10.161 15.240 11.924 1.00 89.69 197 ARG A N 1
ATOM 1451 C CA . ARG A 1 197 ? -9.674 14.106 11.145 1.00 89.69 197 ARG A CA 1
ATOM 1452 C C . ARG A 1 197 ? -10.178 12.823 11.789 1.00 89.69 197 ARG A C 1
ATOM 1454 O O . ARG A 1 197 ? -9.958 12.587 12.972 1.00 89.69 197 ARG A O 1
ATOM 1461 N N . GLN A 1 198 ? -10.834 12.000 10.983 1.00 91.31 198 GLN A N 1
ATOM 1462 C CA . GLN A 1 198 ? -11.328 10.705 11.420 1.00 91.31 198 GLN A CA 1
ATOM 1463 C C . GLN A 1 198 ? -10.250 9.629 11.264 1.00 91.31 198 GLN A C 1
ATOM 1465 O O . GLN A 1 198 ? -9.461 9.655 10.311 1.00 91.31 198 GLN A O 1
ATOM 1470 N N . PHE A 1 199 ? -10.258 8.687 12.195 1.00 93.69 199 PHE A N 1
ATOM 1471 C CA . PHE A 1 199 ? -9.613 7.385 12.105 1.00 93.69 199 PHE A CA 1
ATOM 1472 C C . PHE A 1 199 ? -10.680 6.296 12.241 1.00 93.69 199 PHE A C 1
ATOM 1474 O O . PHE A 1 199 ? -11.801 6.547 12.695 1.00 93.69 199 PHE A O 1
ATOM 1481 N N . LEU A 1 200 ? -10.346 5.082 11.829 1.00 94.19 200 LEU A N 1
ATOM 1482 C CA . LEU A 1 200 ? -11.180 3.911 12.070 1.00 94.19 200 LEU A CA 1
ATOM 1483 C C . LEU A 1 200 ? -10.719 3.238 13.362 1.00 94.19 200 LEU A C 1
ATOM 1485 O O . LEU A 1 200 ? -9.549 2.885 13.489 1.00 94.19 200 LEU A O 1
ATOM 1489 N N . ALA A 1 201 ? -11.624 3.084 14.323 1.00 94.62 201 ALA A N 1
ATOM 1490 C CA . ALA A 1 201 ? -11.374 2.268 15.500 1.00 94.62 201 ALA A CA 1
ATOM 1491 C C . ALA A 1 201 ? -11.797 0.829 15.218 1.00 94.62 201 ALA A C 1
ATOM 1493 O O . ALA A 1 201 ? -12.942 0.587 14.832 1.00 94.62 201 ALA A O 1
ATOM 1494 N N . TYR A 1 202 ? -10.867 -0.098 15.412 1.00 94.62 202 TYR A N 1
ATOM 1495 C CA . TYR A 1 202 ? -11.059 -1.532 15.256 1.00 94.62 202 TYR A CA 1
ATOM 1496 C C . TYR A 1 202 ? -11.026 -2.184 16.635 1.00 94.62 202 TYR A C 1
ATOM 1498 O O . TYR A 1 202 ? -9.987 -2.217 17.283 1.00 94.62 202 TYR A O 1
ATOM 1506 N N . GLY A 1 203 ? -12.161 -2.698 17.084 1.00 94.44 203 GLY A N 1
ATOM 1507 C CA . GLY A 1 203 ? -12.271 -3.598 18.220 1.00 94.44 203 GLY A CA 1
ATOM 1508 C C . GLY A 1 203 ? -12.111 -5.041 17.755 1.00 94.44 203 GLY A C 1
ATOM 1509 O O . GLY A 1 203 ? -12.949 -5.518 16.987 1.00 94.44 203 GLY A O 1
ATOM 1510 N N . LEU A 1 204 ? -11.059 -5.711 18.221 1.00 93.88 204 LEU A N 1
ATOM 1511 C CA . LEU A 1 204 ? -10.727 -7.105 17.903 1.00 93.88 204 LEU A CA 1
ATOM 1512 C C . LEU A 1 204 ? -10.864 -7.986 19.149 1.00 93.88 204 LEU A C 1
ATOM 1514 O O . LEU A 1 204 ? -10.634 -7.511 20.264 1.00 93.88 204 LEU A O 1
ATOM 1518 N N . ASP A 1 205 ? -11.233 -9.255 18.978 1.00 90.50 205 ASP A N 1
ATOM 1519 C CA . ASP A 1 205 ? -11.258 -10.216 20.091 1.00 90.50 205 ASP A CA 1
ATOM 1520 C C . ASP A 1 205 ? -9.845 -10.742 20.386 1.00 90.50 205 ASP A C 1
ATOM 1522 O O . ASP A 1 205 ? -9.479 -10.932 21.550 1.00 90.50 205 ASP A O 1
ATOM 1526 N N . VAL A 1 206 ? -9.036 -10.954 19.342 1.00 89.69 206 VAL A N 1
ATOM 1527 C CA . VAL A 1 206 ? -7.661 -11.448 19.442 1.00 89.69 206 VAL A CA 1
ATOM 1528 C C . VAL A 1 206 ? -6.701 -10.431 18.834 1.00 89.69 206 VAL A C 1
ATOM 1530 O O . VAL A 1 206 ? -6.678 -10.188 17.632 1.00 89.69 206 VAL A O 1
ATOM 1533 N N . ILE A 1 207 ? -5.847 -9.856 19.681 1.00 89.81 207 ILE A N 1
ATOM 1534 C CA . ILE A 1 207 ? -4.783 -8.938 19.261 1.00 89.81 207 ILE A CA 1
ATOM 1535 C C . ILE A 1 207 ? -3.445 -9.664 19.382 1.00 89.81 207 ILE A C 1
ATOM 1537 O O . ILE A 1 207 ? -2.939 -9.867 20.487 1.00 89.81 207 ILE A O 1
ATOM 1541 N N . SER A 1 208 ? -2.866 -10.044 18.245 1.00 88.81 208 SER A N 1
ATOM 1542 C CA . SER A 1 208 ? -1.575 -10.730 18.175 1.00 88.81 208 SER A CA 1
ATOM 1543 C C . SER A 1 208 ? -0.769 -10.274 16.960 1.00 88.81 208 SER A C 1
ATOM 1545 O O . SER A 1 208 ? -1.316 -9.788 15.973 1.00 88.81 208 SER A O 1
ATOM 1547 N N . THR A 1 209 ? 0.549 -10.453 17.037 1.00 85.38 209 THR A N 1
ATOM 1548 C CA . THR A 1 209 ? 1.476 -10.283 15.908 1.00 85.38 209 THR A CA 1
ATOM 1549 C C . THR A 1 209 ? 1.707 -11.598 15.144 1.00 85.38 209 THR A C 1
ATOM 1551 O O . THR A 1 209 ? 2.539 -11.643 14.243 1.00 85.38 209 THR A O 1
ATOM 1554 N N . GLY A 1 210 ? 1.100 -12.704 15.588 1.00 81.19 210 GLY A N 1
ATOM 1555 C CA . GLY A 1 210 ? 1.305 -14.050 15.051 1.00 81.19 210 GLY A CA 1
ATOM 1556 C C . GLY A 1 210 ? 0.136 -14.563 14.212 1.00 81.19 210 GLY A C 1
ATOM 1557 O O . GLY A 1 210 ? -0.861 -13.877 14.010 1.00 81.19 210 GLY A O 1
ATOM 1558 N N . ASP A 1 211 ? 0.256 -15.812 13.754 1.00 80.25 211 ASP A N 1
ATOM 1559 C CA . ASP A 1 211 ? -0.755 -16.478 12.915 1.00 80.25 211 ASP A CA 1
ATOM 1560 C C . ASP A 1 211 ? -2.025 -16.909 13.681 1.00 80.25 211 ASP A C 1
ATOM 1562 O O . ASP A 1 211 ? -2.917 -17.545 13.125 1.00 80.25 211 ASP A O 1
ATOM 1566 N N . ASP A 1 212 ? -2.086 -16.621 14.979 1.00 82.38 212 ASP A N 1
ATOM 1567 C CA . ASP A 1 212 ? -3.195 -16.940 15.873 1.00 82.38 212 ASP A CA 1
ATOM 1568 C C . ASP A 1 212 ? -4.342 -15.923 15.811 1.00 82.38 212 ASP A C 1
ATOM 1570 O O . ASP A 1 212 ? -5.468 -16.272 16.156 1.00 82.38 212 ASP A O 1
ATOM 1574 N N . ALA A 1 213 ? -4.075 -14.696 15.353 1.00 86.81 213 ALA A N 1
ATOM 1575 C CA . ALA A 1 213 ? -5.106 -13.696 15.088 1.00 86.81 213 ALA A CA 1
ATOM 1576 C C . ALA A 1 213 ? -5.569 -13.762 13.628 1.00 86.81 213 ALA A C 1
ATOM 1578 O O . ALA A 1 213 ? -4.754 -13.952 12.715 1.00 86.81 213 ALA A O 1
ATOM 1579 N N . MET A 1 214 ? -6.866 -13.534 13.388 1.00 88.62 214 MET A N 1
ATOM 1580 C CA . MET A 1 214 ? -7.373 -13.400 12.018 1.00 88.62 214 MET A CA 1
ATOM 1581 C C . MET A 1 214 ? -6.802 -12.152 11.338 1.00 88.62 214 MET A C 1
ATOM 1583 O O . MET A 1 214 ? -6.474 -12.191 10.151 1.00 88.62 214 MET A O 1
ATOM 1587 N N . ILE A 1 215 ? -6.626 -11.069 12.099 1.00 88.25 215 ILE A N 1
ATOM 1588 C CA . ILE A 1 215 ? -5.946 -9.844 11.666 1.00 88.25 215 ILE A CA 1
ATOM 1589 C C . ILE A 1 215 ? -4.650 -9.705 12.475 1.00 88.25 215 ILE A C 1
ATOM 1591 O O . ILE A 1 215 ? -4.682 -9.147 13.574 1.00 88.25 215 ILE A O 1
ATOM 1595 N N . PRO A 1 216 ? -3.506 -10.209 11.980 1.00 88.25 216 PRO A N 1
ATOM 1596 C CA . PRO A 1 216 ? -2.242 -9.982 12.657 1.00 88.25 216 PRO A CA 1
ATOM 1597 C C . PRO A 1 216 ? -1.843 -8.516 12.545 1.00 88.25 216 PRO A C 1
ATOM 1599 O O . PRO A 1 216 ? -1.994 -7.880 11.498 1.00 88.25 216 PRO A O 1
ATOM 1602 N N . ILE A 1 217 ? -1.321 -7.995 13.647 1.00 89.06 217 ILE A N 1
ATOM 1603 C CA . ILE A 1 217 ? -0.903 -6.605 13.766 1.00 89.06 217 ILE A CA 1
ATOM 1604 C C . ILE A 1 217 ? 0.619 -6.539 13.790 1.00 89.06 217 ILE A C 1
ATOM 1606 O O . ILE A 1 217 ? 1.270 -7.173 14.620 1.00 89.06 217 ILE A O 1
ATOM 1610 N N . ASP A 1 218 ? 1.187 -5.723 12.907 1.00 89.00 218 ASP A N 1
ATOM 1611 C CA . ASP A 1 218 ? 2.621 -5.460 12.874 1.00 89.00 218 ASP A CA 1
ATOM 1612 C C . ASP A 1 218 ? 2.963 -4.336 13.860 1.00 89.00 218 ASP A C 1
ATOM 1614 O O . ASP A 1 218 ? 2.694 -3.158 13.621 1.00 89.00 218 ASP A O 1
ATOM 1618 N N . LEU A 1 219 ? 3.555 -4.710 14.996 1.00 90.06 219 LEU A N 1
ATOM 1619 C CA . LEU A 1 219 ? 3.956 -3.776 16.046 1.00 90.06 219 LEU A CA 1
ATOM 1620 C C . LEU A 1 219 ? 5.341 -3.180 15.747 1.00 90.06 219 LEU A C 1
ATOM 1622 O O . LEU A 1 219 ? 6.330 -3.914 15.671 1.00 90.06 219 LEU A O 1
ATOM 1626 N N . SER A 1 220 ? 5.435 -1.853 15.646 1.00 90.38 220 SER A N 1
ATOM 1627 C CA . SER A 1 220 ? 6.708 -1.141 15.475 1.00 90.38 220 SER A CA 1
ATOM 1628 C C . SER A 1 220 ? 7.332 -0.708 16.802 1.00 90.38 220 SER A C 1
ATOM 1630 O O . SER A 1 220 ? 8.547 -0.828 16.980 1.00 90.38 220 SER A O 1
ATOM 1632 N N . GLU A 1 221 ? 6.520 -0.257 17.761 1.00 91.88 221 GLU A N 1
ATOM 1633 C CA . GLU A 1 221 ? 6.967 0.201 19.082 1.00 91.88 221 GLU A CA 1
ATOM 1634 C C . GLU A 1 221 ? 5.948 -0.149 20.180 1.00 91.88 221 GLU A C 1
ATOM 1636 O O . GLU A 1 221 ? 4.748 -0.218 19.933 1.00 91.88 221 GLU A O 1
ATOM 1641 N N . GLY A 1 222 ? 6.410 -0.335 21.420 1.00 91.75 222 GLY A N 1
ATOM 1642 C CA . GLY A 1 222 ? 5.542 -0.534 22.584 1.00 91.75 222 GLY A CA 1
ATOM 1643 C C . GLY A 1 222 ? 5.160 -1.993 22.840 1.00 91.75 222 GLY A C 1
ATOM 1644 O O . GLY A 1 222 ? 5.980 -2.898 22.670 1.00 91.75 222 GLY A O 1
ATOM 1645 N N . GLN A 1 223 ? 3.947 -2.214 23.350 1.00 92.81 223 GLN A N 1
ATOM 1646 C CA . GLN A 1 223 ? 3.427 -3.523 23.757 1.00 92.81 223 GLN A CA 1
ATOM 1647 C C . GLN A 1 223 ? 1.967 -3.699 23.327 1.00 92.81 223 GLN A C 1
ATOM 1649 O O . GLN A 1 223 ? 1.212 -2.730 23.215 1.00 92.81 223 GLN A O 1
ATOM 1654 N N . LEU A 1 224 ? 1.569 -4.959 23.125 1.00 92.38 224 LEU A N 1
ATOM 1655 C CA . LEU A 1 224 ? 0.183 -5.310 22.824 1.00 92.38 224 LEU A CA 1
ATOM 1656 C C . LEU A 1 224 ? -0.753 -4.915 23.986 1.00 92.38 224 LEU A C 1
ATOM 1658 O O . LEU A 1 224 ? -0.357 -5.041 25.151 1.00 92.38 224 LEU A O 1
ATOM 1662 N N . PRO A 1 225 ? -1.990 -4.473 23.699 1.00 91.75 225 PRO A N 1
ATOM 1663 C CA . PRO A 1 225 ? -2.964 -4.105 24.712 1.00 91.75 225 PRO A CA 1
ATOM 1664 C C . PRO A 1 225 ? -3.306 -5.265 25.639 1.00 91.75 225 PRO A C 1
ATOM 1666 O O . PRO A 1 225 ? -3.559 -6.392 25.210 1.00 91.75 225 PRO A O 1
ATOM 1669 N N . THR A 1 226 ? -3.396 -4.974 26.930 1.00 89.38 226 THR A N 1
ATOM 1670 C CA . THR A 1 226 ? -3.867 -5.924 27.940 1.00 89.38 226 THR A CA 1
ATOM 1671 C C . THR A 1 226 ? -5.379 -5.825 28.099 1.00 89.38 226 THR A C 1
ATOM 1673 O O . THR A 1 226 ? -5.888 -4.742 28.384 1.00 89.38 226 THR A O 1
ATOM 1676 N N . LEU A 1 227 ? -6.078 -6.953 27.976 1.00 87.44 227 LEU A N 1
ATOM 1677 C CA . LEU A 1 227 ? -7.527 -7.030 28.166 1.00 87.44 227 LEU A CA 1
ATOM 1678 C C . LEU A 1 227 ? -7.921 -6.655 29.609 1.00 87.44 227 LEU A C 1
ATOM 1680 O O . LEU A 1 227 ? -7.339 -7.182 30.561 1.00 87.44 227 LEU A O 1
ATOM 1684 N N . GLY A 1 228 ? -8.924 -5.785 29.769 1.00 82.69 228 GLY A N 1
ATOM 1685 C CA . GLY A 1 228 ? -9.498 -5.427 31.074 1.00 82.69 228 GLY A CA 1
ATOM 1686 C C . GLY A 1 228 ? -8.640 -4.495 31.938 1.00 82.69 228 GLY A C 1
ATOM 1687 O O . GLY A 1 228 ? -8.714 -4.562 33.166 1.00 82.69 228 GLY A O 1
ATOM 1688 N N . ALA A 1 229 ? -7.800 -3.657 31.327 1.00 85.75 229 ALA A N 1
ATOM 1689 C CA . ALA A 1 229 ? -7.096 -2.589 32.036 1.00 85.75 229 ALA A CA 1
ATOM 1690 C C . ALA A 1 229 ? -8.068 -1.491 32.522 1.00 85.75 229 ALA A C 1
ATOM 1692 O O . ALA A 1 229 ? -9.091 -1.242 31.892 1.00 85.75 229 ALA A O 1
ATOM 1693 N N . ASP A 1 230 ? -7.731 -0.796 33.620 1.00 84.75 230 ASP A N 1
ATOM 1694 C CA . ASP A 1 230 ? -8.562 0.298 34.168 1.00 84.75 230 ASP A CA 1
ATOM 1695 C C . ASP A 1 230 ? -8.773 1.444 33.158 1.00 84.75 230 ASP A C 1
ATOM 1697 O O . ASP A 1 230 ? -9.811 2.105 33.152 1.00 84.75 230 ASP A O 1
ATOM 1701 N N . THR A 1 231 ? -7.768 1.700 32.317 1.00 89.94 231 THR A N 1
ATOM 1702 C CA . THR A 1 231 ? -7.865 2.556 31.132 1.00 89.94 231 THR A CA 1
ATOM 1703 C C . THR A 1 231 ? -7.594 1.668 29.919 1.00 89.94 231 THR A C 1
ATOM 1705 O O . THR A 1 231 ? -6.548 1.016 29.910 1.00 89.94 231 THR A O 1
ATOM 1708 N N . PRO A 1 232 ? -8.494 1.612 28.922 1.00 93.25 232 PRO A N 1
ATOM 1709 C CA . PRO A 1 232 ? -8.293 0.796 27.732 1.00 93.25 232 PRO A CA 1
ATOM 1710 C C . PRO A 1 232 ? -6.967 1.112 27.043 1.00 93.25 232 PRO A C 1
ATOM 1712 O O . PRO A 1 232 ? -6.679 2.266 26.715 1.00 93.25 232 PRO A O 1
ATOM 1715 N N . ASN A 1 233 ? -6.173 0.066 26.828 1.00 93.81 233 ASN A N 1
ATOM 1716 C CA . ASN A 1 233 ? -4.914 0.154 26.107 1.00 93.81 233 ASN A CA 1
ATOM 1717 C C . ASN A 1 233 ? -5.186 0.069 24.605 1.00 93.81 233 ASN A C 1
ATOM 1719 O O . ASN A 1 233 ? -5.953 -0.787 24.160 1.00 93.81 233 ASN A O 1
ATOM 1723 N N . VAL A 1 234 ? -4.551 0.938 23.825 1.00 95.44 234 VAL A N 1
ATOM 1724 C CA . VAL A 1 234 ? -4.766 1.013 22.377 1.00 95.44 234 VAL A CA 1
ATOM 1725 C C . VAL A 1 234 ? -3.463 0.986 21.604 1.00 95.44 234 VAL A C 1
ATOM 1727 O O . VAL A 1 234 ? -2.442 1.518 22.049 1.00 95.44 234 VAL A O 1
ATOM 1730 N N . LEU A 1 235 ? -3.524 0.405 20.409 1.00 95.75 235 LEU A N 1
ATOM 1731 C CA . LEU A 1 235 ? -2.467 0.539 19.415 1.00 95.75 235 LEU A CA 1
ATOM 1732 C C . LEU A 1 235 ? -2.878 1.575 18.378 1.00 95.75 235 LEU A C 1
ATOM 1734 O O . LEU A 1 235 ? -4.027 1.586 17.940 1.00 95.75 235 LEU A O 1
ATOM 1738 N N . VAL A 1 236 ? -1.950 2.434 17.979 1.00 95.25 236 VAL A N 1
ATOM 1739 C CA . VAL A 1 236 ? -2.222 3.546 17.060 1.00 95.25 236 VAL A CA 1
ATOM 1740 C C . VAL A 1 236 ? -1.278 3.463 15.868 1.00 95.25 236 VAL A C 1
ATOM 1742 O O . VAL A 1 236 ? -0.089 3.204 16.045 1.00 95.25 236 VAL A O 1
ATOM 1745 N N . ASP A 1 237 ? -1.780 3.720 14.661 1.00 94.25 237 ASP A N 1
ATOM 1746 C CA . ASP A 1 237 ? -0.929 3.749 13.470 1.00 94.25 237 ASP A CA 1
ATOM 1747 C C . ASP A 1 237 ? 0.121 4.872 13.519 1.00 94.25 237 ASP A C 1
ATOM 1749 O O . ASP A 1 237 ? -0.118 5.967 14.046 1.00 94.25 237 ASP A O 1
ATOM 1753 N N . GLU A 1 238 ? 1.277 4.625 12.898 1.00 92.50 238 GLU A N 1
ATOM 1754 C CA . GLU A 1 238 ? 2.377 5.594 12.774 1.00 92.50 238 GLU A CA 1
ATOM 1755 C C . GLU A 1 238 ? 1.924 6.967 12.249 1.00 92.50 238 GLU A C 1
ATOM 1757 O O . GLU A 1 238 ? 2.411 8.011 12.695 1.00 92.50 238 GLU A O 1
ATOM 1762 N N . GLY A 1 239 ? 0.978 6.988 11.308 1.00 89.75 239 GLY A N 1
ATOM 1763 C CA . GLY A 1 239 ? 0.443 8.216 10.734 1.00 89.75 239 GLY A CA 1
ATOM 1764 C C . GLY A 1 239 ? -0.315 9.047 11.764 1.00 89.75 239 GLY A C 1
ATOM 1765 O O . GLY A 1 239 ? -0.076 10.251 11.875 1.00 89.75 239 GLY A O 1
ATOM 1766 N N . THR A 1 240 ? -1.217 8.432 12.525 1.00 91.94 240 THR A N 1
ATOM 1767 C CA . THR A 1 240 ? -1.982 9.103 13.587 1.00 91.94 240 THR A CA 1
ATOM 1768 C C . THR A 1 240 ? -1.076 9.571 14.719 1.00 91.94 240 THR A C 1
ATOM 1770 O O . THR A 1 240 ? -1.192 10.732 15.119 1.00 91.94 240 THR A O 1
ATOM 1773 N N . MET A 1 241 ? -0.118 8.743 15.152 1.00 92.81 241 MET A N 1
ATOM 1774 C CA . MET A 1 241 ? 0.894 9.125 16.148 1.00 92.81 241 MET A CA 1
ATOM 1775 C C . MET A 1 241 ? 1.646 10.393 15.735 1.00 92.81 241 MET A C 1
ATOM 1777 O O . MET A 1 241 ? 1.720 11.359 16.495 1.00 92.81 241 MET A O 1
ATOM 1781 N N . LEU A 1 242 ? 2.128 10.438 14.489 1.00 91.00 242 LEU A N 1
ATOM 1782 C CA . LEU A 1 242 ? 2.858 11.587 13.956 1.00 91.00 242 LEU A CA 1
ATOM 1783 C C . LEU A 1 242 ? 1.978 12.838 13.818 1.00 91.00 242 LEU A C 1
ATOM 1785 O O . LEU A 1 242 ? 2.426 13.950 14.085 1.00 91.00 242 LEU A O 1
ATOM 1789 N N . PHE A 1 243 ? 0.733 12.684 13.361 1.00 89.56 243 PHE A N 1
ATOM 1790 C CA . PHE A 1 243 ? -0.157 13.813 13.068 1.00 89.56 243 PHE A CA 1
ATOM 1791 C C . PHE A 1 243 ? -0.783 14.470 14.294 1.00 89.56 243 PHE A C 1
ATOM 1793 O O . PHE A 1 243 ? -1.216 15.625 14.187 1.00 89.56 243 PHE A O 1
ATOM 1800 N N . LEU A 1 244 ? -0.924 13.717 15.381 1.00 91.62 244 LEU A N 1
ATOM 1801 C CA . LEU A 1 244 ? -1.472 14.186 16.650 1.00 91.62 244 LEU A CA 1
ATOM 1802 C C . LEU A 1 244 ? -0.380 14.443 17.694 1.00 91.62 244 LEU A C 1
ATOM 1804 O O . LEU A 1 244 ? -0.699 14.908 18.784 1.00 91.62 244 LEU A O 1
ATOM 1808 N N . GLU A 1 245 ? 0.887 14.192 17.342 1.00 93.06 245 GLU A N 1
ATOM 1809 C CA . GLU A 1 245 ? 2.049 14.337 18.229 1.00 93.06 245 GLU A CA 1
ATOM 1810 C C . GLU A 1 245 ? 1.880 13.530 19.529 1.00 93.06 245 GLU A C 1
ATOM 1812 O O . GLU A 1 245 ? 2.218 13.980 20.624 1.00 93.06 245 GLU A O 1
ATOM 1817 N N . TRP A 1 246 ? 1.307 12.334 19.398 1.00 94.12 246 TRP A N 1
ATOM 1818 C CA . TRP A 1 246 ? 1.097 11.404 20.502 1.00 94.12 246 TRP A CA 1
ATOM 1819 C C . TRP A 1 246 ? 2.339 10.539 20.734 1.00 94.12 246 TRP A C 1
ATOM 1821 O O . TRP A 1 246 ? 3.111 10.282 19.812 1.00 94.12 246 TRP A O 1
ATOM 1831 N N . GLU A 1 247 ? 2.520 10.062 21.967 1.00 94.25 247 GLU A N 1
ATOM 1832 C CA . GLU A 1 247 ? 3.626 9.170 22.348 1.00 94.25 247 GLU A CA 1
ATOM 1833 C C . GLU A 1 247 ? 3.112 7.947 23.121 1.00 94.25 247 GLU A C 1
ATOM 1835 O O . GLU A 1 247 ? 2.070 7.996 23.780 1.00 94.25 247 GLU A O 1
ATOM 1840 N N . VAL A 1 248 ? 3.865 6.845 23.064 1.00 94.94 248 VAL A N 1
ATOM 1841 C CA . VAL A 1 248 ? 3.556 5.622 23.818 1.00 94.94 248 VAL A CA 1
ATOM 1842 C C . VAL A 1 248 ? 3.586 5.909 25.326 1.00 94.94 248 VAL A C 1
ATOM 1844 O O . VAL A 1 248 ? 4.513 6.536 25.839 1.00 94.94 248 VAL A O 1
ATOM 1847 N N . GLY A 1 249 ? 2.564 5.442 26.040 1.00 92.88 249 GLY A N 1
ATOM 1848 C CA . GLY A 1 249 ? 2.329 5.673 27.467 1.00 92.88 249 GLY A CA 1
ATOM 1849 C C . GLY A 1 249 ? 1.538 6.947 27.783 1.00 92.88 249 GLY A C 1
ATOM 1850 O O . GLY A 1 249 ? 1.289 7.235 28.955 1.00 92.88 249 GLY A O 1
ATOM 1851 N N . GLN A 1 250 ? 1.146 7.736 26.778 1.00 94.00 250 GLN A N 1
ATOM 1852 C CA . GLN A 1 250 ? 0.262 8.882 26.987 1.00 94.00 250 GLN A CA 1
ATOM 1853 C C . GLN A 1 250 ? -1.206 8.455 27.026 1.00 94.00 250 GLN A C 1
ATOM 1855 O O . GLN A 1 250 ? -1.631 7.556 26.298 1.00 94.00 250 GLN A O 1
ATOM 1860 N N . LYS A 1 251 ? -1.990 9.164 27.845 1.00 95.56 251 LYS A N 1
ATOM 1861 C CA . LYS A 1 251 ? -3.449 9.062 27.854 1.00 95.56 251 LYS A CA 1
ATOM 1862 C C . LYS A 1 251 ? -4.057 10.132 26.969 1.00 95.56 251 LYS A C 1
ATOM 1864 O O . LYS A 1 251 ? -3.669 11.296 27.065 1.00 95.56 251 LYS A O 1
ATOM 1869 N N . GLN A 1 252 ? -4.994 9.733 26.124 1.00 94.69 252 GLN A N 1
ATOM 1870 C CA . GLN A 1 252 ? -5.651 10.601 25.158 1.00 94.69 252 GLN A CA 1
ATOM 1871 C C . GLN A 1 252 ? -7.152 10.333 25.143 1.00 94.69 252 GLN A C 1
ATOM 1873 O O . GLN A 1 252 ? -7.597 9.215 25.387 1.00 94.69 252 GLN A O 1
ATOM 1878 N N . THR A 1 253 ? -7.941 11.358 24.833 1.00 94.56 253 THR A N 1
ATOM 1879 C CA . THR A 1 253 ? -9.390 11.212 24.678 1.00 94.56 253 THR A CA 1
ATOM 1880 C C . THR A 1 253 ? -9.730 10.997 23.209 1.00 94.56 253 THR A C 1
ATOM 1882 O O . THR A 1 253 ? -9.442 11.842 22.353 1.00 94.56 253 THR A O 1
ATOM 1885 N N . VAL A 1 254 ? -10.393 9.883 22.914 1.00 94.50 254 VAL A N 1
ATOM 1886 C CA . VAL A 1 254 ? -10.970 9.590 21.600 1.00 94.50 254 VAL A CA 1
ATOM 1887 C C . VAL A 1 254 ? -12.485 9.759 21.634 1.00 94.50 254 VAL A C 1
ATOM 1889 O O . VAL A 1 254 ? -13.150 9.488 22.632 1.00 94.50 254 VAL A O 1
ATOM 1892 N N . MET A 1 255 ? -13.035 10.237 20.526 1.00 93.94 255 MET A N 1
ATOM 1893 C CA . MET A 1 255 ? -14.438 10.583 20.353 1.00 93.94 255 MET A CA 1
ATOM 1894 C C . MET A 1 255 ? -15.080 9.668 19.314 1.00 93.94 255 MET A C 1
ATOM 1896 O O . MET A 1 255 ? -14.572 9.526 18.202 1.00 93.94 255 MET A O 1
ATOM 1900 N N . PHE A 1 256 ? -16.241 9.116 19.650 1.00 92.31 256 PHE A N 1
ATOM 1901 C CA . PHE A 1 256 ? -17.075 8.272 18.797 1.00 92.31 256 PHE A CA 1
ATOM 1902 C C . PHE A 1 256 ? -18.467 8.895 18.692 1.00 92.31 256 PHE A C 1
ATOM 1904 O O . PHE A 1 256 ? -19.405 8.521 19.397 1.00 92.31 256 PHE A O 1
ATOM 1911 N N . GLY A 1 257 ? -18.605 9.916 17.843 1.00 86.38 257 GLY A N 1
ATOM 1912 C CA . GLY A 1 257 ? -19.844 10.691 17.747 1.00 86.38 257 GLY A CA 1
ATOM 1913 C C . GLY A 1 257 ? -20.175 11.388 19.080 1.00 86.38 257 GLY A C 1
ATOM 1914 O O . GLY A 1 257 ? -19.457 12.317 19.448 1.00 86.38 257 GLY A O 1
ATOM 1915 N N . PRO A 1 258 ? -21.254 11.004 19.794 1.00 87.06 258 PRO A N 1
ATOM 1916 C CA . PRO A 1 258 ? -21.583 11.572 21.103 1.00 87.06 258 PRO A CA 1
ATOM 1917 C C . PRO A 1 258 ? -20.801 10.950 22.273 1.00 87.06 258 PRO A C 1
ATOM 1919 O O . PRO A 1 258 ? -20.862 11.489 23.377 1.00 87.06 258 PRO A O 1
ATOM 1922 N N . PHE A 1 259 ? -20.118 9.822 22.061 1.00 91.44 259 PHE A N 1
ATOM 1923 C CA . PHE A 1 259 ? -19.393 9.101 23.107 1.00 91.44 259 PHE A CA 1
ATOM 1924 C C . PHE A 1 259 ? -17.925 9.525 23.140 1.00 91.44 259 PHE A C 1
ATOM 1926 O O . PHE A 1 259 ? -17.343 9.835 22.103 1.00 91.44 259 PHE A O 1
ATOM 1933 N N . SER A 1 260 ? -17.323 9.524 24.324 1.00 91.88 260 SER A N 1
ATOM 1934 C CA . SER A 1 260 ? -15.903 9.812 24.536 1.00 91.88 260 SER A CA 1
ATOM 1935 C C . SER A 1 260 ? -15.284 8.712 25.386 1.00 91.88 260 SER A C 1
ATOM 1937 O O . SER A 1 260 ? -15.898 8.303 26.374 1.00 91.88 260 SER A O 1
ATOM 1939 N N . LEU A 1 261 ? -14.069 8.292 25.055 1.00 94.00 261 LEU A N 1
ATOM 1940 C CA . LEU A 1 261 ? -13.317 7.289 25.799 1.00 94.00 261 LEU A CA 1
ATOM 1941 C C . LEU A 1 261 ? -11.894 7.799 26.038 1.00 94.00 261 LEU A C 1
ATOM 1943 O O . LEU A 1 261 ? -11.232 8.251 25.106 1.00 94.00 261 LEU A O 1
ATOM 1947 N N . GLU A 1 262 ? -11.428 7.737 27.283 1.00 95.56 262 GLU A N 1
ATOM 1948 C CA . GLU A 1 262 ? -10.013 7.950 27.596 1.00 95.56 262 GLU A CA 1
ATOM 1949 C C . GLU A 1 262 ? -9.262 6.640 27.349 1.00 95.56 262 GLU A C 1
ATOM 1951 O O . GLU A 1 262 ? -9.674 5.587 27.835 1.00 95.56 262 GLU A O 1
ATOM 1956 N N . VAL A 1 263 ? -8.179 6.709 26.582 1.00 95.44 263 VAL A N 1
ATOM 1957 C CA . VAL A 1 263 ? -7.372 5.559 26.167 1.00 95.44 263 VAL A CA 1
ATOM 1958 C C . VAL A 1 263 ? -5.907 5.805 26.478 1.00 95.44 263 VAL A C 1
ATOM 1960 O O . VAL A 1 263 ? -5.445 6.945 26.427 1.00 95.44 263 VAL A O 1
ATOM 1963 N N . GLU A 1 264 ? -5.162 4.748 26.778 1.00 96.31 264 GLU A N 1
ATOM 1964 C CA . GLU A 1 264 ? -3.710 4.799 26.944 1.00 96.31 264 GLU A CA 1
ATOM 1965 C C . GLU A 1 264 ? -3.025 4.148 25.743 1.00 96.31 264 GLU A C 1
ATOM 1967 O O . GLU A 1 264 ? -3.340 3.025 25.355 1.00 96.31 264 GLU A O 1
ATOM 1972 N N . ILE A 1 265 ? -2.085 4.861 25.128 1.00 96.25 265 ILE A N 1
ATOM 1973 C CA . ILE A 1 265 ? -1.388 4.377 23.934 1.00 96.25 265 ILE A CA 1
ATOM 1974 C C . ILE A 1 265 ? -0.332 3.365 24.370 1.00 96.25 265 ILE A C 1
ATOM 1976 O O . ILE A 1 265 ? 0.713 3.747 24.893 1.00 96.25 265 ILE A O 1
ATOM 1980 N N . SER A 1 266 ? -0.577 2.075 24.155 1.00 95.12 266 SER A N 1
ATOM 1981 C CA . SER A 1 266 ? 0.348 1.016 24.573 1.00 95.12 266 SER A CA 1
ATOM 1982 C C . SER A 1 266 ? 1.416 0.710 23.526 1.00 95.12 266 SER A C 1
ATOM 1984 O O . SER A 1 266 ? 2.487 0.205 23.872 1.00 95.12 266 SER A O 1
ATOM 1986 N N . GLY A 1 267 ? 1.161 1.033 22.258 1.00 94.50 267 GLY A N 1
ATOM 1987 C CA . GLY A 1 267 ? 2.100 0.786 21.172 1.00 94.50 267 GLY A CA 1
ATOM 1988 C C . GLY A 1 267 ? 1.701 1.408 19.839 1.00 94.50 267 GLY A C 1
ATOM 1989 O O . GLY A 1 267 ? 0.632 2.006 19.700 1.00 94.50 267 GLY A O 1
ATOM 1990 N N . VAL A 1 268 ? 2.598 1.259 18.869 1.00 94.69 268 VAL A N 1
ATOM 1991 C CA . VAL A 1 268 ? 2.489 1.814 17.519 1.00 94.69 268 VAL A CA 1
ATOM 1992 C C . VAL A 1 268 ? 2.480 0.685 16.499 1.00 94.69 268 VAL A C 1
ATOM 1994 O O . VAL A 1 268 ? 3.285 -0.245 16.598 1.00 94.69 268 VAL A O 1
ATOM 1997 N N . THR A 1 269 ? 1.569 0.764 15.532 1.00 92.06 269 THR A N 1
ATOM 1998 C CA . THR A 1 269 ? 1.463 -0.197 14.425 1.00 92.06 269 THR A CA 1
ATOM 1999 C C . THR A 1 269 ? 2.051 0.368 13.146 1.00 92.06 269 THR A C 1
ATOM 2001 O O . THR A 1 269 ? 2.019 1.582 12.926 1.00 92.06 269 THR A O 1
ATOM 2004 N N . SER A 1 270 ? 2.598 -0.515 12.311 1.00 87.00 270 SER A N 1
ATOM 2005 C CA . SER A 1 270 ? 3.197 -0.153 11.028 1.00 87.00 270 SER A CA 1
ATOM 2006 C C . SER A 1 270 ? 2.517 -0.843 9.854 1.00 87.00 270 SER A C 1
ATOM 2008 O O . SER A 1 270 ? 2.171 -2.016 9.931 1.00 87.00 270 SER A O 1
ATOM 2010 N N . GLY A 1 271 ? 2.459 -0.154 8.714 1.00 80.31 271 GLY A N 1
ATOM 2011 C CA . GLY A 1 271 ? 1.967 -0.724 7.457 1.00 80.31 271 GLY A CA 1
ATOM 2012 C C . GLY A 1 271 ? 0.502 -0.410 7.154 1.00 80.31 271 GLY A C 1
ATOM 2013 O O . GLY A 1 271 ? 0.028 -0.727 6.061 1.00 80.31 271 GLY A O 1
ATOM 2014 N N . GLU A 1 272 ? -0.209 0.274 8.052 1.00 83.88 272 GLU A N 1
ATOM 2015 C CA . GLU A 1 272 ? -1.574 0.725 7.800 1.00 83.88 272 GLU A CA 1
ATOM 2016 C C . GLU A 1 272 ? -1.628 1.813 6.716 1.00 83.88 272 GLU A C 1
ATOM 2018 O O . GLU A 1 272 ? -0.951 2.840 6.769 1.00 83.88 272 GLU A O 1
ATOM 2023 N N . VAL A 1 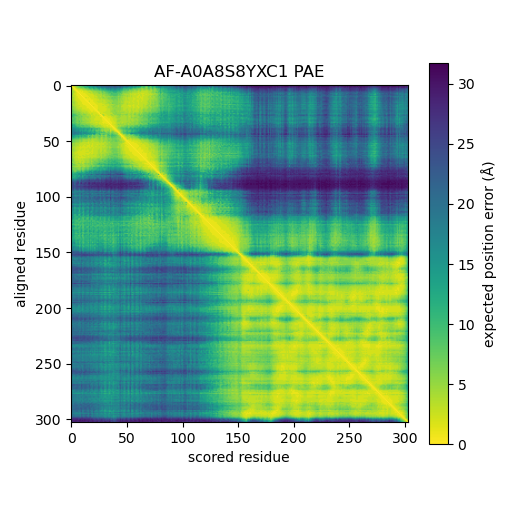273 ? -2.501 1.615 5.724 1.00 81.56 273 VAL A N 1
ATOM 2024 C CA . VAL A 1 273 ? -2.753 2.603 4.656 1.00 81.56 273 VAL A CA 1
ATOM 2025 C C . VAL A 1 273 ? -3.692 3.720 5.136 1.00 81.56 273 VAL A C 1
ATOM 2027 O O . VAL A 1 273 ? -3.676 4.837 4.609 1.00 81.56 273 VAL A O 1
ATOM 2030 N N . THR A 1 274 ? -4.523 3.430 6.137 1.00 85.81 274 THR A N 1
ATOM 2031 C CA . THR A 1 274 ? -5.514 4.346 6.711 1.00 85.81 274 THR A CA 1
ATOM 2032 C C . THR A 1 274 ? -5.239 4.601 8.183 1.00 85.81 274 THR A C 1
ATOM 2034 O O . THR A 1 274 ? -4.725 3.733 8.879 1.00 85.81 274 THR A O 1
ATOM 2037 N N . ARG A 1 275 ? -5.655 5.777 8.671 1.00 91.94 275 ARG A N 1
ATOM 2038 C CA . ARG A 1 275 ? -5.580 6.102 10.099 1.00 91.94 275 ARG A CA 1
ATOM 2039 C C . ARG A 1 275 ? -6.448 5.143 10.900 1.00 91.94 275 ARG A C 1
ATOM 2041 O O . ARG A 1 275 ? -7.658 5.079 10.661 1.00 91.94 275 ARG A O 1
ATOM 2048 N N . THR A 1 276 ? -5.827 4.435 11.824 1.00 93.19 276 THR A N 1
ATOM 2049 C CA . THR A 1 276 ? -6.393 3.271 12.488 1.00 93.19 276 THR A CA 1
ATOM 2050 C C . THR A 1 276 ? -5.971 3.251 13.949 1.00 93.19 276 THR A C 1
ATOM 2052 O O . THR A 1 276 ? -4.821 3.534 14.283 1.00 93.19 276 THR A O 1
ATOM 2055 N N . ILE A 1 277 ? -6.917 2.918 14.822 1.00 95.12 277 ILE A N 1
ATOM 2056 C CA . ILE A 1 277 ? -6.650 2.641 16.233 1.00 95.12 277 ILE A CA 1
ATOM 2057 C C . ILE A 1 277 ? -7.245 1.275 16.566 1.00 95.12 277 ILE A C 1
ATOM 2059 O O . ILE A 1 277 ? -8.419 1.037 16.284 1.00 95.12 277 ILE A O 1
ATOM 2063 N N . TYR A 1 278 ? -6.457 0.389 17.169 1.00 94.88 278 TYR A N 1
ATOM 2064 C CA . TYR A 1 278 ? -6.891 -0.944 17.579 1.00 94.88 278 TYR A CA 1
ATOM 2065 C C . TYR A 1 278 ? -7.188 -1.002 19.078 1.00 94.88 278 TYR A C 1
ATOM 2067 O O . TYR A 1 278 ? -6.436 -0.471 19.899 1.00 94.88 278 TYR A O 1
ATOM 2075 N N . PHE A 1 279 ? -8.273 -1.692 19.410 1.00 94.00 279 PHE A N 1
ATOM 2076 C CA . PHE A 1 279 ? -8.830 -1.889 20.742 1.00 94.00 279 PHE A CA 1
ATOM 2077 C C . PHE A 1 279 ? -9.129 -3.367 20.959 1.00 94.00 279 PHE A C 1
ATOM 2079 O O . PHE A 1 279 ? -9.423 -4.094 20.006 1.00 94.00 279 PHE A O 1
ATOM 2086 N N . HIS A 1 280 ? -9.189 -3.781 22.224 1.00 95.12 280 HIS A N 1
ATOM 2087 C CA . HIS A 1 280 ? -9.984 -4.959 22.560 1.00 95.12 280 HIS A CA 1
ATOM 2088 C C . HIS A 1 280 ? -11.455 -4.654 22.283 1.00 95.12 280 HIS A C 1
ATOM 2090 O O . HIS A 1 280 ? -11.962 -3.589 22.650 1.00 95.12 280 HIS A O 1
ATOM 2096 N N . ARG A 1 281 ? -12.155 -5.576 21.619 1.00 94.00 281 ARG A N 1
ATOM 2097 C CA . ARG A 1 281 ? -13.548 -5.374 21.205 1.00 94.00 281 ARG A CA 1
ATOM 2098 C C . ARG A 1 281 ? -14.462 -5.083 22.389 1.00 94.00 281 ARG A C 1
ATOM 2100 O O . ARG A 1 281 ? -15.340 -4.239 22.250 1.00 94.00 281 ARG A O 1
ATOM 2107 N N . SER A 1 282 ? -14.229 -5.719 23.539 1.00 92.88 282 SER A N 1
ATOM 2108 C CA . SER A 1 282 ? -14.981 -5.462 24.775 1.00 92.88 282 SER A CA 1
ATOM 2109 C C . SER A 1 282 ? -14.954 -3.988 25.171 1.00 92.88 282 SER A C 1
ATOM 2111 O O . SER A 1 282 ? -16.000 -3.405 25.430 1.00 92.88 282 SER A O 1
ATOM 2113 N N . ASP A 1 283 ? -13.775 -3.366 25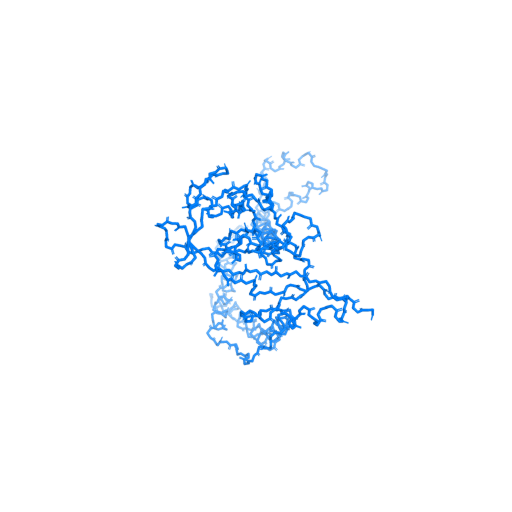.135 1.00 93.12 283 ASP A N 1
ATOM 2114 C CA . ASP A 1 283 ? -13.578 -1.995 25.608 1.00 93.12 283 ASP A CA 1
ATOM 2115 C C . ASP A 1 283 ? -14.264 -0.989 24.671 1.00 93.12 283 ASP A C 1
ATOM 2117 O O . ASP A 1 283 ? -14.871 -0.011 25.114 1.00 93.12 283 ASP A O 1
ATOM 2121 N N . LEU A 1 284 ? -14.201 -1.246 23.359 1.00 91.88 284 LEU A N 1
ATOM 2122 C CA . LEU A 1 284 ? -14.881 -0.422 22.362 1.00 91.88 284 LEU A CA 1
ATOM 2123 C C . LEU A 1 284 ? -16.403 -0.635 22.396 1.00 91.88 284 LEU A C 1
ATOM 2125 O O . LEU A 1 284 ? -17.147 0.343 22.323 1.00 91.88 284 LEU A O 1
ATOM 2129 N N . SER A 1 285 ? -16.856 -1.884 22.539 1.00 92.62 285 SER A N 1
ATOM 2130 C CA . SER A 1 285 ? -18.274 -2.253 22.650 1.00 92.62 285 SER A CA 1
ATOM 2131 C C . SER A 1 285 ? -18.926 -1.576 23.852 1.00 92.62 285 SER A C 1
ATOM 2133 O O . SER A 1 285 ? -19.956 -0.917 23.695 1.00 92.62 285 SER A O 1
ATOM 2135 N N . ASP A 1 286 ? -18.279 -1.621 25.019 1.00 91.31 286 ASP A N 1
ATOM 2136 C CA . ASP A 1 286 ? -18.759 -0.975 26.245 1.00 91.31 286 ASP A CA 1
ATOM 2137 C C . ASP A 1 286 ? -18.882 0.549 26.089 1.00 91.31 286 ASP A C 1
ATOM 2139 O O . ASP A 1 286 ? -19.802 1.167 26.635 1.00 91.31 286 ASP A O 1
ATOM 2143 N N . ALA A 1 287 ? -17.984 1.170 25.317 1.00 88.81 287 ALA A N 1
ATOM 2144 C CA . ALA A 1 287 ? -17.980 2.613 25.099 1.00 88.81 287 ALA A CA 1
ATOM 2145 C C . ALA A 1 287 ? -19.090 3.093 24.149 1.00 88.81 287 ALA A C 1
ATOM 2147 O O . ALA A 1 287 ? -19.661 4.165 24.369 1.00 88.81 287 ALA A O 1
ATOM 2148 N N . ILE A 1 288 ? -19.390 2.335 23.087 1.0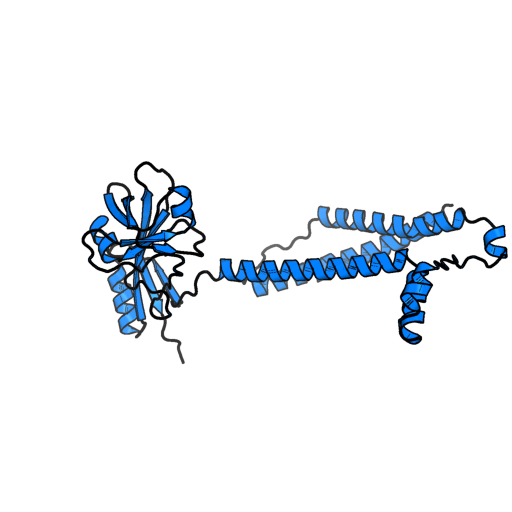0 90.56 288 ILE A N 1
ATOM 2149 C CA . ILE A 1 288 ? -20.335 2.760 22.035 1.00 90.56 288 ILE A CA 1
ATOM 2150 C C . ILE A 1 288 ? -21.693 2.044 22.091 1.00 90.56 288 ILE A C 1
ATOM 2152 O O . ILE A 1 288 ? -22.646 2.491 21.450 1.00 90.56 288 ILE A O 1
ATOM 2156 N N . GLY A 1 289 ? -21.799 0.956 22.857 1.00 89.00 289 GLY A N 1
ATOM 2157 C CA . GLY A 1 289 ? -23.005 0.140 23.011 1.00 89.00 289 GLY A CA 1
ATOM 2158 C C . GLY A 1 289 ? -23.329 -0.741 21.801 1.00 89.00 289 GLY A C 1
ATOM 2159 O O . GLY A 1 289 ? -24.507 -0.987 21.534 1.00 89.00 289 GLY A O 1
ATOM 2160 N N . LEU A 1 290 ? -22.316 -1.167 21.041 1.00 89.25 290 LEU A N 1
ATOM 2161 C CA . LEU A 1 290 ? -22.460 -2.029 19.863 1.00 89.25 290 LEU A CA 1
ATOM 2162 C C . LEU A 1 290 ? -21.515 -3.222 19.976 1.00 89.25 290 LEU A C 1
ATOM 2164 O O . LEU A 1 290 ? -20.318 -3.022 20.122 1.00 89.25 290 LEU A O 1
ATOM 2168 N N . GLU A 1 291 ? -22.037 -4.437 19.817 1.00 88.81 291 GLU A N 1
ATOM 2169 C CA . GLU A 1 291 ? -21.246 -5.664 19.979 1.00 88.81 291 GLU A CA 1
ATOM 2170 C C . GLU A 1 291 ? -20.262 -5.913 18.831 1.00 88.81 291 GLU A C 1
ATOM 2172 O O . GLU A 1 291 ? -19.071 -6.134 19.058 1.00 88.81 291 GLU A O 1
ATOM 2177 N N . ALA A 1 292 ? -20.754 -5.886 17.591 1.00 90.81 292 ALA A N 1
ATOM 2178 C CA . ALA A 1 292 ? -19.966 -6.151 16.394 1.00 90.81 292 ALA A CA 1
ATOM 2179 C C . ALA A 1 292 ? -20.577 -5.462 15.165 1.00 90.81 292 ALA A C 1
ATOM 2181 O O . ALA A 1 292 ? -21.769 -5.153 15.110 1.00 90.81 292 ALA A O 1
ATOM 2182 N N . THR A 1 293 ? -19.745 -5.237 14.152 1.00 92.38 293 THR A N 1
ATOM 2183 C CA . THR A 1 293 ? -20.162 -4.780 12.809 1.00 92.38 293 THR A CA 1
ATOM 2184 C C . THR A 1 293 ? -19.736 -5.754 11.722 1.00 92.38 293 THR A C 1
ATOM 2186 O O . THR A 1 293 ? -20.177 -5.663 10.574 1.00 92.38 293 THR A O 1
ATOM 2189 N N . SER A 1 294 ? -18.827 -6.668 12.043 1.00 92.62 294 SER A N 1
ATOM 2190 C CA . SER A 1 294 ? -18.319 -7.661 11.114 1.00 92.62 294 SER A CA 1
ATOM 2191 C C . SER A 1 294 ? -17.988 -8.957 11.835 1.00 92.62 294 SER A C 1
ATOM 2193 O O . SER A 1 294 ? -17.606 -8.950 13.002 1.00 92.62 294 SER A O 1
ATOM 2195 N N . VAL A 1 295 ? -18.092 -10.060 11.107 1.00 92.44 295 VAL A N 1
ATOM 2196 C CA . VAL A 1 295 ? -17.578 -11.365 11.523 1.00 92.44 295 VAL A CA 1
ATOM 2197 C C . VAL A 1 295 ? -16.557 -11.804 10.484 1.00 92.44 295 VAL A C 1
ATOM 2199 O O . VAL A 1 295 ? -16.846 -11.807 9.282 1.00 92.44 295 VAL A O 1
ATOM 2202 N N . LEU A 1 296 ? -15.353 -12.107 10.948 1.00 92.75 296 LEU A N 1
ATOM 2203 C CA . LEU A 1 296 ? -14.278 -12.692 10.159 1.00 92.75 296 LEU A CA 1
ATOM 2204 C C . LEU A 1 296 ? -14.407 -14.209 10.235 1.00 92.75 296 LEU A C 1
ATOM 2206 O O . LEU A 1 296 ? -14.721 -14.753 11.292 1.00 92.75 296 LEU A O 1
ATOM 2210 N N . LEU A 1 297 ? -14.207 -14.879 9.106 1.00 91.62 297 LEU A N 1
ATOM 2211 C CA . LEU A 1 297 ? -14.384 -16.318 8.972 1.00 91.62 297 LEU A CA 1
ATOM 2212 C C . LEU A 1 297 ? -13.169 -16.930 8.289 1.00 91.62 297 LEU A C 1
ATOM 2214 O O . LEU A 1 297 ? -12.751 -16.469 7.220 1.00 91.62 297 LEU A O 1
ATOM 2218 N N . THR A 1 298 ? -12.679 -18.025 8.855 1.00 91.38 298 THR A N 1
ATOM 2219 C CA . THR A 1 298 ? -11.729 -18.921 8.196 1.00 91.38 298 THR A CA 1
ATOM 2220 C C . THR A 1 298 ? -12.496 -20.161 7.773 1.00 91.38 298 THR A C 1
ATOM 2222 O O . THR A 1 298 ? -12.982 -20.945 8.592 1.00 91.38 298 THR A O 1
ATOM 2225 N N . LEU A 1 299 ? -12.672 -20.311 6.465 1.00 87.06 299 LEU A N 1
ATOM 2226 C CA . LEU A 1 299 ? -13.451 -21.401 5.910 1.00 87.06 299 LEU A CA 1
ATOM 2227 C C . LEU A 1 299 ? -12.605 -22.665 5.986 1.00 87.06 299 LEU A C 1
ATOM 2229 O O . LEU A 1 299 ? -11.459 -22.693 5.534 1.00 87.06 299 LEU A O 1
ATOM 2233 N N . ALA A 1 300 ? -13.179 -23.749 6.508 1.00 77.75 300 ALA A N 1
ATOM 2234 C CA . ALA A 1 300 ? -12.540 -25.049 6.407 1.00 77.75 300 ALA A CA 1
ATOM 2235 C C . ALA A 1 300 ? -12.253 -25.319 4.922 1.00 77.75 300 ALA A C 1
ATOM 2237 O O . ALA A 1 300 ? -13.182 -25.460 4.121 1.00 77.75 300 ALA A O 1
ATOM 2238 N N . ARG A 1 301 ? -10.968 -25.338 4.533 1.00 62.22 301 ARG A N 1
ATOM 2239 C CA . ARG A 1 301 ? -10.576 -25.651 3.156 1.00 62.22 301 ARG A CA 1
ATOM 2240 C C . ARG A 1 301 ? -11.186 -27.001 2.808 1.00 62.22 301 ARG A C 1
ATOM 2242 O O . ARG A 1 301 ? -10.786 -28.024 3.360 1.00 62.22 301 ARG A O 1
ATOM 2249 N N . GLY A 1 302 ? -12.177 -26.980 1.919 1.00 52.53 302 GLY A N 1
ATOM 2250 C CA . GLY A 1 302 ? -12.776 -28.194 1.391 1.00 52.53 302 GLY A CA 1
ATOM 2251 C C . GLY A 1 302 ? -11.673 -29.087 0.830 1.00 52.53 302 GLY A C 1
ATOM 2252 O O . GLY A 1 302 ? -10.825 -28.613 0.073 1.00 52.53 302 GLY A O 1
ATOM 2253 N N . ASN A 1 303 ? -11.666 -30.352 1.250 1.00 34.72 303 ASN A N 1
ATOM 2254 C CA . ASN A 1 303 ? -10.888 -31.393 0.578 1.00 34.72 303 ASN A CA 1
ATOM 2255 C C . ASN A 1 303 ? -11.310 -31.528 -0.888 1.00 34.72 303 ASN A C 1
ATOM 2257 O O . ASN A 1 303 ? -12.534 -31.451 -1.151 1.00 34.72 303 ASN A O 1
#